Protein AF-A0A7C5A0Z1-F1 (afdb_monomer_lite)

Sequence (206 aa):
MSIKETVDRIKLLPESFVDVSYRQGRDEVLKQLNKRTGEDESAWVDVFIEDSQNIIQKLIQKVTPFIIPDAYIYFLEFYGGLAIESNNHYFSLFGIGPMVEEWYTGIESDDAFPEPEKYGILSLGSLNFRKGKYKFQHVDFFLDLAGVVQKHCVIGVGPWGKDDPNSFRIIKDIHAYPHRWQRIANSFTEWLELAAETRGIFVYDR

Radius of gyration: 16.69 Å; chains: 1; bounding box: 38×41×43 Å

Foldseek 3Di:
DALVVLVVLQVPDPQKDWFFAPVVDQVRQQVLLCVVPVDRCSVCSVVLNVVLVVVLVVVQVQLPPFGDDPSVVVCQHTGFWMWQDDPFKIWIFEGRGSCDVPGAHHCPDCLQCVRCNPQVKTWGTKMWTDDPDDDTFMKTWIARRPQLPHHQFIKIFDSDDPPDDDPVVCSVCVVVPVPGMDGQGNHPSRNSNQCSVVVRCRPVDD

pLDDT: mean 90.0, std 10.72, range [50.06, 98.25]

Secondary structure (DSSP, 8-state):
--HHHHHHHHTTSTTEEE---GGG-HHHHHHHHHHHHSS--TTTHHHHHHHHHHHHHHHHHHTTTS---HHHHHHHHHH--EEEE-SSEEEEE-B-STTBTTTB-BTTSTTT-S-HHHH-EEEEEEEEEEETTTEEEEEEEEEESS-SSSTTPEEEE----TT---HHHHHHTTTT-TTSEEEEESSHHHHHHHHHHHTT-TT---

Structure (mmCIF, N/CA/C/O backbone):
data_AF-A0A7C5A0Z1-F1
#
_entry.id   AF-A0A7C5A0Z1-F1
#
loop_
_atom_site.group_PDB
_atom_site.id
_atom_site.type_symbol
_atom_site.label_atom_id
_atom_site.label_alt_id
_atom_site.label_comp_id
_atom_site.label_asym_id
_atom_site.label_entity_id
_atom_site.label_seq_id
_atom_site.pdbx_PDB_ins_code
_atom_site.Cartn_x
_atom_site.Cartn_y
_atom_site.Cartn_z
_atom_site.occupancy
_atom_site.B_iso_or_equiv
_atom_site.auth_seq_id
_atom_site.auth_comp_id
_atom_site.auth_asym_id
_atom_site.auth_atom_id
_atom_site.pdbx_PDB_model_num
ATOM 1 N N . MET A 1 1 ? -12.279 -0.954 -12.096 1.00 78.31 1 MET A N 1
ATOM 2 C CA . MET A 1 1 ? -13.160 -0.839 -10.911 1.00 78.31 1 MET A CA 1
ATOM 3 C C . MET A 1 1 ? -12.731 0.405 -10.138 1.00 78.31 1 MET A C 1
ATOM 5 O O . MET A 1 1 ? -11.630 0.894 -10.369 1.00 78.31 1 MET A O 1
ATOM 9 N N . SER A 1 2 ? -13.572 0.995 -9.290 1.00 93.19 2 SER A N 1
ATOM 10 C CA . SER A 1 2 ? -13.116 2.081 -8.403 1.00 93.19 2 SER A CA 1
ATOM 11 C C . SER A 1 2 ? -12.332 1.522 -7.209 1.00 93.19 2 SER A C 1
ATOM 13 O O . SER A 1 2 ? -12.569 0.388 -6.795 1.00 93.19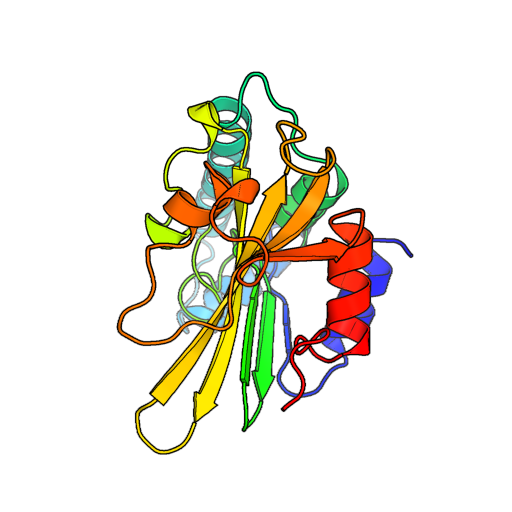 2 SER A O 1
ATOM 15 N N . ILE A 1 3 ? -11.443 2.325 -6.601 1.00 96.31 3 ILE A N 1
ATOM 16 C CA . ILE A 1 3 ? -10.738 1.931 -5.362 1.00 96.31 3 ILE A CA 1
ATOM 17 C C . ILE A 1 3 ? -11.737 1.505 -4.283 1.00 96.31 3 ILE A C 1
ATOM 19 O O . ILE A 1 3 ? -11.535 0.483 -3.637 1.00 96.31 3 ILE A O 1
ATOM 23 N N . LYS A 1 4 ? -12.844 2.242 -4.137 1.00 96.38 4 LYS A N 1
ATOM 24 C CA . LYS A 1 4 ? -13.895 1.921 -3.171 1.00 96.38 4 LYS A CA 1
ATOM 25 C C . LYS A 1 4 ? -14.472 0.525 -3.389 1.00 96.38 4 LYS A C 1
ATOM 27 O O . LYS A 1 4 ? -14.515 -0.262 -2.454 1.00 96.38 4 LYS A O 1
ATOM 32 N N . GLU A 1 5 ? -14.904 0.213 -4.608 1.00 96.50 5 GLU A N 1
ATOM 33 C CA . GLU A 1 5 ? -15.474 -1.101 -4.935 1.00 96.50 5 GLU A CA 1
ATOM 34 C C . GLU A 1 5 ? -14.470 -2.234 -4.697 1.00 96.50 5 GLU A C 1
ATOM 36 O O . GLU A 1 5 ? -14.832 -3.281 -4.158 1.00 96.50 5 GLU A O 1
ATOM 41 N N . THR A 1 6 ? -13.201 -2.026 -5.054 1.00 96.94 6 THR A N 1
ATOM 42 C CA . THR A 1 6 ? -12.145 -3.017 -4.827 1.00 96.94 6 THR A CA 1
ATOM 43 C C . THR A 1 6 ? -11.891 -3.239 -3.338 1.00 96.94 6 THR A C 1
ATOM 45 O O . THR A 1 6 ? -11.834 -4.383 -2.889 1.00 96.94 6 THR A O 1
ATOM 48 N N . VAL A 1 7 ? -11.792 -2.171 -2.546 1.00 97.12 7 VAL A N 1
ATOM 49 C CA . VAL A 1 7 ? -11.607 -2.270 -1.092 1.00 97.12 7 VAL A CA 1
ATOM 50 C C . VAL A 1 7 ? -12.823 -2.909 -0.421 1.00 97.12 7 VAL A C 1
ATOM 52 O O . VAL A 1 7 ? -12.658 -3.763 0.449 1.00 97.12 7 VAL A O 1
ATOM 55 N N . ASP A 1 8 ? -14.038 -2.566 -0.851 1.00 96.50 8 ASP A N 1
ATOM 56 C CA . ASP A 1 8 ? -15.272 -3.182 -0.354 1.00 96.50 8 ASP A CA 1
ATOM 57 C C . ASP A 1 8 ? -15.282 -4.698 -0.626 1.00 96.50 8 ASP A C 1
ATOM 59 O O . ASP A 1 8 ? -15.705 -5.467 0.234 1.00 96.50 8 ASP A O 1
ATOM 63 N N . ARG A 1 9 ? -14.741 -5.161 -1.765 1.00 96.75 9 ARG A N 1
ATOM 64 C CA . ARG A 1 9 ? -14.534 -6.598 -2.030 1.00 96.75 9 ARG A CA 1
ATOM 65 C C . ARG A 1 9 ? -13.477 -7.214 -1.118 1.00 96.75 9 ARG A C 1
ATOM 67 O O . ARG A 1 9 ? -13.693 -8.322 -0.633 1.00 96.75 9 ARG A O 1
ATOM 74 N N . ILE A 1 10 ? -12.358 -6.524 -0.880 1.00 96.62 10 ILE A N 1
ATOM 75 C CA . ILE A 1 10 ? -11.298 -7.020 0.011 1.00 96.62 10 ILE A CA 1
ATOM 76 C C . ILE A 1 10 ? -11.847 -7.228 1.419 1.00 96.62 10 ILE A C 1
ATOM 78 O O . ILE A 1 10 ? -11.617 -8.293 1.969 1.00 96.62 10 ILE A O 1
ATOM 82 N N . LYS A 1 11 ? -12.649 -6.296 1.952 1.00 96.44 11 LYS A N 1
ATOM 83 C CA . LYS A 1 11 ? -13.286 -6.413 3.281 1.00 96.44 11 LYS A CA 1
ATOM 84 C C . LYS A 1 11 ? -14.146 -7.670 3.461 1.00 96.44 11 LYS A C 1
ATOM 86 O O . LYS A 1 11 ? -14.433 -8.052 4.592 1.00 96.44 11 LYS A O 1
ATOM 91 N N . LEU A 1 12 ? -14.600 -8.286 2.368 1.00 96.12 12 LEU A N 1
ATOM 92 C CA . LEU A 1 12 ? -15.392 -9.520 2.389 1.00 96.12 12 LEU A CA 1
ATOM 93 C C . LEU A 1 12 ? -14.527 -10.787 2.367 1.00 96.12 12 LEU A C 1
ATOM 95 O O . LEU A 1 12 ? -15.056 -11.891 2.517 1.00 96.12 12 LEU A O 1
ATOM 99 N N . LEU A 1 13 ? -13.216 -10.660 2.154 1.00 94.88 13 LEU A N 1
ATOM 100 C CA . LEU A 1 13 ? -12.301 -11.790 2.195 1.00 94.88 13 LEU A CA 1
ATOM 101 C C . LEU A 1 13 ? -12.086 -12.234 3.651 1.00 94.88 13 LEU A C 1
ATOM 103 O O . LEU A 1 13 ? -11.904 -11.384 4.529 1.00 94.88 13 LEU A O 1
ATOM 107 N N . PRO A 1 14 ? -12.063 -13.551 3.925 1.00 92.12 14 PRO A N 1
ATOM 108 C CA . PRO A 1 14 ? -11.636 -14.060 5.223 1.00 92.12 14 PRO A CA 1
ATOM 109 C C . PRO A 1 14 ? -10.246 -13.535 5.577 1.00 92.12 14 PRO A C 1
ATOM 111 O O . PRO A 1 14 ? -9.395 -13.453 4.693 1.00 92.12 14 PRO A O 1
ATOM 114 N N . GLU A 1 15 ? -10.039 -13.209 6.856 1.00 92.88 15 GLU A N 1
ATOM 115 C CA . GLU A 1 15 ? -8.726 -12.805 7.389 1.00 92.88 15 GLU A CA 1
ATOM 116 C C . GLU A 1 15 ? -8.139 -11.556 6.695 1.00 92.88 15 GLU A C 1
ATOM 118 O O . GLU A 1 15 ? -6.932 -11.313 6.705 1.00 92.88 15 GLU A O 1
ATOM 123 N N . SER A 1 16 ? -9.010 -10.737 6.097 1.00 96.69 16 SER A N 1
ATOM 124 C CA . SER A 1 16 ? -8.660 -9.411 5.603 1.00 96.69 16 SER A CA 1
ATOM 125 C C . SER A 1 16 ? -8.883 -8.346 6.669 1.00 96.69 16 SER A C 1
ATOM 127 O O . SER A 1 16 ? -9.842 -8.380 7.447 1.00 96.69 16 SER A O 1
ATOM 129 N N . PHE A 1 17 ? -7.998 -7.361 6.666 1.00 96.81 17 PHE A N 1
ATOM 130 C CA . PHE A 1 17 ? -8.038 -6.211 7.545 1.00 96.81 17 PHE A CA 1
ATOM 131 C C . PHE A 1 17 ? -7.887 -4.964 6.690 1.00 96.81 17 PHE A C 1
ATOM 133 O O . PHE A 1 17 ? -6.897 -4.813 5.982 1.00 96.81 17 PHE A O 1
ATOM 140 N N . VAL A 1 18 ? -8.874 -4.076 6.735 1.00 97.44 18 VAL A N 1
ATOM 141 C CA . VAL A 1 18 ? -8.810 -2.773 6.071 1.00 97.44 18 VAL A CA 1
ATOM 142 C C . VAL A 1 18 ? -8.978 -1.721 7.140 1.00 97.44 18 VAL A C 1
ATOM 144 O O . VAL A 1 18 ? -9.944 -1.774 7.908 1.00 97.44 18 VAL A O 1
ATOM 147 N N . ASP A 1 19 ? -8.021 -0.810 7.199 1.00 97.75 19 ASP A N 1
ATOM 148 C CA . ASP A 1 19 ? -8.025 0.267 8.169 1.00 97.75 19 ASP A CA 1
ATOM 149 C C . ASP A 1 19 ? -8.976 1.397 7.756 1.00 97.75 19 ASP A C 1
ATOM 151 O O . ASP A 1 19 ? -9.727 1.309 6.774 1.00 97.75 19 ASP A O 1
ATOM 155 N N . VAL A 1 20 ? -8.951 2.458 8.548 1.00 97.12 20 VAL A N 1
ATOM 156 C CA . VAL A 1 20 ? -9.603 3.724 8.260 1.00 97.12 20 VAL A CA 1
ATOM 157 C C . VAL A 1 20 ? -8.572 4.842 8.206 1.00 97.12 20 VAL A C 1
ATOM 159 O O . VAL A 1 20 ? -7.469 4.724 8.734 1.00 97.12 20 VAL A O 1
ATOM 162 N N . SER A 1 21 ? -8.940 5.955 7.581 1.00 96.62 21 SER A N 1
ATOM 163 C CA . SER A 1 21 ? -8.132 7.175 7.600 1.00 96.62 21 SER A CA 1
ATOM 164 C C . SER A 1 21 ? -9.024 8.413 7.676 1.00 96.62 21 SER A C 1
ATOM 166 O O . SER A 1 21 ? -10.256 8.314 7.718 1.00 96.62 21 SER A O 1
ATOM 168 N N . TYR A 1 22 ? -8.413 9.594 7.757 1.00 96.00 22 TYR A N 1
ATOM 169 C CA . TYR A 1 22 ? -9.076 10.819 8.199 1.00 96.00 22 TYR A CA 1
ATOM 170 C C . TYR A 1 22 ? -10.300 11.217 7.370 1.00 96.00 22 TYR A C 1
ATOM 172 O O . TYR A 1 22 ? -11.224 11.828 7.911 1.00 96.00 22 TYR A O 1
ATOM 180 N N . ARG A 1 23 ? -10.370 10.871 6.076 1.00 97.12 23 ARG A N 1
ATOM 181 C CA . ARG A 1 23 ? -11.544 11.209 5.252 1.00 97.12 23 ARG A CA 1
ATOM 182 C C . ARG A 1 23 ? -12.766 10.334 5.508 1.00 97.12 23 ARG A C 1
ATOM 184 O O . ARG A 1 23 ? -13.842 10.677 5.023 1.00 97.12 23 ARG A O 1
ATOM 191 N N . GLN A 1 24 ? -12.653 9.259 6.289 1.00 95.31 24 GLN A N 1
ATOM 192 C CA . GLN A 1 24 ? -13.832 8.537 6.787 1.00 95.31 24 GLN A CA 1
ATOM 193 C C . GLN A 1 24 ? -14.527 9.251 7.948 1.00 95.31 24 GLN A C 1
ATOM 195 O O . GLN A 1 24 ? -15.644 8.884 8.304 1.00 95.31 24 GLN A O 1
ATOM 200 N N . GLY A 1 25 ? -13.903 10.299 8.486 1.00 96.06 25 GLY A N 1
ATOM 201 C CA . GLY A 1 25 ? -14.452 11.112 9.556 1.00 96.06 25 GLY A CA 1
ATOM 202 C C . GLY A 1 25 ? -13.984 10.674 10.938 1.00 96.06 25 GLY A C 1
ATOM 203 O O . GLY A 1 25 ? -13.538 9.549 11.166 1.00 96.06 25 GLY A O 1
ATOM 204 N N . ARG A 1 26 ? -14.107 11.617 11.871 1.00 97.56 26 ARG A N 1
ATOM 205 C CA . ARG A 1 26 ? -13.626 11.520 13.251 1.00 97.56 26 ARG A CA 1
ATOM 206 C C . ARG A 1 26 ? -14.149 10.282 13.985 1.00 97.56 26 ARG A C 1
ATOM 208 O O . ARG A 1 26 ? -13.385 9.625 14.681 1.00 97.56 26 ARG A O 1
ATOM 215 N N . ASP A 1 27 ? -15.421 9.941 13.797 1.00 97.88 27 ASP A N 1
ATOM 216 C CA . ASP A 1 27 ? -16.068 8.841 14.522 1.00 97.88 27 ASP A CA 1
ATOM 217 C C . ASP A 1 27 ? -15.509 7.464 14.134 1.00 97.88 27 ASP A C 1
ATOM 219 O O . ASP A 1 27 ? -15.281 6.623 15.003 1.00 97.88 27 ASP A O 1
ATOM 223 N N . GLU A 1 28 ? -15.238 7.232 12.845 1.00 97.75 28 GLU A N 1
ATOM 224 C CA . GLU A 1 28 ? -14.649 5.965 12.391 1.00 97.75 28 GLU A CA 1
ATOM 225 C C . GLU A 1 28 ? -13.188 5.842 12.837 1.00 97.75 28 GLU A C 1
ATOM 227 O O . GLU A 1 28 ? -12.777 4.777 13.297 1.00 97.75 28 GLU A O 1
ATOM 232 N N . VAL A 1 29 ? -12.426 6.941 12.784 1.00 97.62 29 VAL A N 1
ATOM 233 C CA . VAL A 1 29 ? -11.050 6.984 13.304 1.00 97.62 29 VAL A CA 1
ATOM 234 C C . VAL A 1 29 ? -11.031 6.679 14.804 1.00 97.62 29 VAL A C 1
ATOM 236 O O . VAL A 1 29 ? -10.283 5.804 15.234 1.00 97.62 29 VAL A O 1
ATOM 239 N N . LEU A 1 30 ? -11.890 7.332 15.595 1.00 97.81 30 LEU A N 1
ATOM 240 C CA . LEU A 1 30 ? -12.013 7.099 17.038 1.00 97.81 30 LEU A CA 1
ATOM 241 C C . LEU A 1 30 ? -12.341 5.640 17.352 1.00 97.81 30 LEU A C 1
ATOM 243 O O . LEU A 1 30 ? -11.689 5.004 18.176 1.00 97.81 30 LEU A O 1
ATOM 247 N N . LYS A 1 31 ? -13.347 5.088 16.673 1.00 97.38 31 LYS A N 1
ATOM 248 C CA . LYS A 1 31 ? -13.764 3.697 16.853 1.00 97.38 31 LYS A CA 1
ATOM 249 C C . LYS A 1 31 ? -12.611 2.725 16.611 1.00 97.38 31 LYS A C 1
ATOM 251 O O . LYS A 1 31 ? -12.481 1.740 17.338 1.00 97.38 31 LYS A O 1
ATOM 256 N N . GLN A 1 32 ? -11.789 2.985 15.599 1.00 96.06 32 GLN A N 1
ATOM 257 C CA . GLN A 1 32 ? -10.655 2.136 15.267 1.00 96.06 32 GLN A CA 1
ATOM 258 C C . GLN A 1 32 ? -9.482 2.317 16.248 1.00 96.06 32 GLN A C 1
ATOM 260 O O . GLN A 1 32 ? -8.878 1.323 16.646 1.00 96.06 32 GLN A O 1
ATOM 265 N N . LEU A 1 33 ? -9.206 3.545 16.700 1.00 96.06 33 LEU A N 1
ATOM 266 C CA . LEU A 1 33 ? -8.216 3.827 17.747 1.00 96.06 33 LEU A CA 1
ATOM 267 C C . LEU A 1 33 ? -8.579 3.129 19.067 1.00 96.06 33 LEU A C 1
ATOM 269 O O . LEU A 1 33 ? -7.772 2.362 19.589 1.00 96.06 33 LEU A O 1
ATOM 273 N N . ASN A 1 34 ? -9.825 3.267 19.530 1.00 96.69 34 ASN A N 1
ATOM 274 C CA . ASN A 1 34 ? -10.307 2.597 20.745 1.00 96.69 34 ASN A CA 1
ATOM 275 C C . ASN A 1 34 ? -10.235 1.070 20.622 1.00 96.69 34 ASN A C 1
ATOM 277 O O . ASN A 1 34 ? -9.962 0.366 21.592 1.00 96.69 34 ASN A O 1
ATOM 281 N N . LYS A 1 35 ? -10.472 0.530 19.418 1.00 94.56 35 LYS A N 1
ATOM 282 C CA . LYS A 1 35 ? -10.316 -0.905 19.149 1.00 94.56 35 LYS A CA 1
ATOM 283 C C . LYS A 1 35 ? -8.860 -1.355 19.290 1.00 94.56 35 LYS A C 1
ATOM 285 O O . LYS A 1 35 ? -8.635 -2.475 19.743 1.00 94.56 35 LYS A O 1
ATOM 290 N N . ARG A 1 36 ? -7.897 -0.527 18.877 1.00 94.06 36 ARG A N 1
ATOM 291 C CA . ARG A 1 36 ? -6.466 -0.829 18.986 1.00 94.06 36 ARG A CA 1
ATOM 292 C C . ARG A 1 36 ? -5.983 -0.789 20.429 1.00 94.06 36 ARG A C 1
ATOM 294 O O . ARG A 1 36 ? -5.340 -1.736 20.866 1.00 94.06 36 ARG A O 1
ATOM 301 N N . THR A 1 37 ? -6.247 0.306 21.137 1.00 93.94 37 THR A N 1
ATOM 302 C CA . THR A 1 37 ? -5.663 0.546 22.467 1.00 93.94 37 THR A CA 1
ATOM 303 C C . THR A 1 37 ? -6.465 -0.114 23.583 1.00 93.94 37 THR A C 1
ATOM 305 O O . THR A 1 37 ? -5.912 -0.453 24.626 1.00 93.94 37 THR A O 1
ATOM 308 N N . GLY A 1 38 ? -7.762 -0.349 23.359 1.00 94.75 38 GLY A N 1
ATOM 309 C CA . GLY A 1 38 ? -8.696 -0.785 24.394 1.00 94.75 38 GLY A CA 1
ATOM 310 C C . GLY A 1 38 ? -9.137 0.345 25.332 1.00 94.75 38 GLY A C 1
ATOM 311 O O . GLY A 1 38 ? -9.838 0.071 26.307 1.00 94.75 38 GLY A O 1
ATOM 312 N N . GLU A 1 39 ? -8.754 1.591 25.041 1.00 94.81 39 GLU A N 1
ATOM 313 C CA . GLU A 1 39 ? -9.024 2.788 25.844 1.00 94.81 39 GLU A CA 1
ATOM 314 C C . GLU A 1 39 ? -9.860 3.817 25.055 1.00 94.81 39 GLU A C 1
ATOM 316 O O . GLU A 1 39 ? -10.198 3.600 23.892 1.00 94.81 39 GLU A O 1
ATOM 321 N N . ASP A 1 40 ? -10.270 4.914 25.705 1.00 95.44 40 ASP A N 1
ATOM 322 C CA . ASP A 1 40 ? -10.968 6.024 25.040 1.00 95.44 40 ASP A CA 1
ATOM 323 C C . ASP A 1 40 ? -9.966 7.056 24.503 1.00 95.44 40 ASP A C 1
ATOM 325 O O . ASP A 1 40 ? -9.425 7.875 25.244 1.00 95.44 40 ASP A O 1
ATOM 329 N N . GLU A 1 41 ? -9.772 7.046 23.188 1.00 96.56 41 GLU A N 1
ATOM 330 C CA . GLU A 1 41 ? -8.826 7.886 22.452 1.00 96.56 41 GLU A CA 1
ATOM 331 C C . GLU A 1 41 ? -9.448 9.199 21.956 1.00 96.56 41 GLU A C 1
ATOM 333 O O . GLU A 1 41 ? -8.875 9.884 21.108 1.00 96.56 41 GLU A O 1
ATOM 338 N N . SER A 1 42 ? -10.619 9.595 22.474 1.00 95.44 42 SER A N 1
ATOM 339 C CA . SER A 1 42 ? -11.357 10.791 22.029 1.00 95.44 42 SER A CA 1
ATOM 340 C C . SER A 1 42 ? -10.521 12.073 21.995 1.00 95.44 42 SER A C 1
ATOM 342 O O . SER A 1 42 ? -10.792 12.942 21.165 1.00 95.44 42 SER A O 1
ATOM 344 N N . ALA A 1 43 ? -9.521 12.196 22.873 1.00 94.75 43 ALA A N 1
ATOM 345 C CA . ALA A 1 43 ? -8.618 13.346 22.943 1.00 94.75 43 ALA A CA 1
ATOM 346 C C . ALA A 1 43 ? -7.535 13.357 21.846 1.00 94.75 43 ALA A C 1
ATOM 348 O O . ALA A 1 43 ? -7.000 14.420 21.536 1.00 94.75 43 ALA A O 1
ATOM 349 N N . TRP A 1 44 ? -7.222 12.202 21.253 1.00 94.00 44 TRP A N 1
ATOM 350 C CA . TRP A 1 44 ? -6.125 12.027 20.296 1.00 94.00 44 TRP A CA 1
ATOM 351 C C . TRP A 1 44 ? -6.579 11.961 18.841 1.00 94.00 44 TRP A C 1
ATOM 353 O O . TRP A 1 44 ? -5.757 12.102 17.941 1.00 94.00 44 TRP A O 1
ATOM 363 N N . VAL A 1 45 ? -7.879 11.794 18.587 1.00 96.81 45 VAL A N 1
ATOM 364 C CA . VAL A 1 45 ? -8.420 11.631 17.225 1.00 96.81 45 VAL A CA 1
ATOM 365 C C . VAL A 1 45 ? -8.046 12.788 16.306 1.00 96.81 45 VAL A C 1
ATOM 367 O O . VAL A 1 45 ? -7.633 12.568 15.171 1.00 96.81 45 VAL A O 1
ATOM 370 N N . ASP A 1 46 ? -8.190 14.021 16.789 1.00 97.12 46 ASP A N 1
ATOM 371 C CA . ASP A 1 46 ? -7.944 15.207 15.970 1.00 97.12 46 ASP A CA 1
ATOM 372 C C . ASP A 1 46 ? -6.439 15.382 15.695 1.00 97.12 46 ASP A C 1
ATOM 374 O O . ASP A 1 46 ? -6.061 15.723 14.576 1.00 97.12 46 ASP A O 1
ATOM 378 N N . VAL A 1 47 ? -5.586 15.027 16.667 1.00 96.50 47 VAL A N 1
ATOM 379 C CA . VAL A 1 47 ? -4.121 14.973 16.502 1.00 96.50 47 VAL A CA 1
ATOM 380 C C . VAL A 1 47 ? -3.742 13.926 15.455 1.00 96.50 47 VAL A C 1
ATOM 382 O O . VAL A 1 47 ? -3.007 14.223 14.522 1.00 96.50 47 VAL A O 1
ATOM 385 N N . PHE A 1 48 ? -4.310 12.722 15.545 1.00 96.00 48 PHE A N 1
ATOM 386 C CA . PHE A 1 48 ? -4.075 11.654 14.575 1.00 96.00 48 PHE A CA 1
ATOM 387 C C . PHE A 1 48 ? -4.485 12.058 13.148 1.00 96.00 48 PHE A C 1
ATOM 389 O O . PHE A 1 48 ? -3.790 11.743 12.177 1.00 96.00 48 PHE A O 1
ATOM 396 N N . ILE A 1 49 ? -5.622 12.747 13.003 1.00 97.56 49 ILE A N 1
ATOM 397 C CA . ILE A 1 49 ? -6.103 13.246 11.709 1.00 97.56 49 ILE A CA 1
ATOM 398 C C . ILE A 1 49 ? -5.121 14.265 11.126 1.00 97.56 49 ILE A C 1
ATOM 400 O O . ILE A 1 49 ? -4.766 14.159 9.949 1.00 97.56 49 ILE A O 1
ATOM 404 N N . GLU A 1 50 ? -4.678 15.228 11.935 1.00 97.69 50 GLU A N 1
ATOM 405 C CA . GLU A 1 50 ? -3.698 16.234 11.525 1.00 97.69 50 GLU A CA 1
ATOM 406 C C . GLU A 1 50 ? -2.364 15.581 11.133 1.00 97.69 50 GLU A C 1
ATOM 408 O O . GLU A 1 50 ? -1.816 15.868 10.066 1.00 97.69 50 GLU A O 1
ATOM 413 N N . ASP A 1 51 ? -1.882 14.630 11.930 1.00 96.06 51 ASP A N 1
ATOM 414 C CA . ASP A 1 51 ? -0.659 13.885 11.643 1.00 96.06 51 ASP A CA 1
ATOM 415 C C . ASP A 1 51 ? -0.772 13.096 10.336 1.00 96.06 51 ASP A C 1
ATOM 417 O O . ASP A 1 51 ? 0.114 13.182 9.487 1.00 96.06 51 ASP A O 1
ATOM 421 N N . SER A 1 52 ? -1.890 12.409 10.098 1.00 96.31 52 SER A N 1
ATOM 422 C CA . SER A 1 52 ? -2.125 11.672 8.847 1.00 96.31 52 SER A CA 1
ATOM 423 C C . SER A 1 52 ? -2.077 12.586 7.616 1.00 96.31 52 SER A C 1
ATOM 425 O O . SER A 1 52 ? -1.475 12.242 6.594 1.00 96.31 52 SER A O 1
ATOM 427 N N . GLN A 1 53 ? -2.667 13.782 7.711 1.00 97.25 53 GLN A N 1
ATOM 428 C CA . GLN A 1 53 ? -2.592 14.795 6.654 1.00 97.25 53 GLN A CA 1
ATOM 429 C C . GLN A 1 53 ? -1.149 15.259 6.433 1.00 97.25 53 GLN A C 1
ATOM 431 O O . GLN A 1 53 ? -0.683 15.318 5.291 1.00 97.25 53 GLN A O 1
ATOM 436 N N . ASN A 1 54 ? -0.421 15.535 7.517 1.00 96.38 54 ASN A N 1
ATOM 437 C CA . ASN A 1 54 ? 0.979 15.948 7.470 1.00 96.38 54 ASN A CA 1
ATOM 438 C C . ASN A 1 54 ? 1.873 14.879 6.829 1.00 96.38 54 ASN A C 1
ATOM 440 O O . ASN A 1 54 ? 2.756 15.220 6.039 1.00 96.38 54 ASN A O 1
ATOM 444 N N . ILE A 1 55 ? 1.636 13.596 7.111 1.00 94.56 55 ILE A N 1
ATOM 445 C CA . ILE A 1 55 ? 2.387 12.482 6.519 1.00 94.56 55 ILE A CA 1
ATOM 446 C C . ILE A 1 55 ? 2.172 12.419 5.005 1.00 94.56 55 ILE A C 1
ATOM 448 O O . ILE A 1 55 ? 3.148 12.327 4.260 1.00 94.56 55 ILE A O 1
ATOM 452 N N . ILE A 1 56 ? 0.930 12.546 4.519 1.00 95.19 56 ILE A N 1
ATOM 453 C CA . ILE A 1 56 ? 0.664 12.588 3.069 1.00 95.19 56 ILE A CA 1
ATOM 454 C C . ILE A 1 56 ? 1.368 13.775 2.413 1.00 95.19 56 ILE A C 1
ATOM 456 O O . ILE A 1 56 ? 1.986 13.613 1.360 1.00 95.19 56 ILE A O 1
ATOM 460 N N . GLN A 1 57 ? 1.325 14.960 3.026 1.00 95.06 57 GLN A N 1
ATOM 461 C CA . GLN A 1 57 ? 2.011 16.134 2.479 1.00 95.06 57 GLN A CA 1
ATOM 462 C C . GLN A 1 57 ? 3.528 15.929 2.419 1.00 95.06 57 GLN A C 1
ATOM 464 O O . GLN A 1 57 ? 4.145 16.210 1.390 1.00 95.06 57 GLN A O 1
ATOM 469 N N . LYS A 1 58 ? 4.132 15.380 3.480 1.00 92.12 58 LYS A N 1
ATOM 470 C CA . LYS A 1 58 ? 5.560 15.028 3.499 1.00 92.12 58 LYS A CA 1
ATOM 471 C C . LYS A 1 58 ? 5.898 14.000 2.426 1.00 92.12 58 LYS A C 1
ATOM 473 O O . LYS A 1 58 ? 6.908 14.156 1.748 1.00 92.12 58 LYS A O 1
ATOM 478 N N . LEU A 1 59 ? 5.065 12.978 2.245 1.00 91.00 59 LEU A N 1
ATOM 479 C CA . LEU A 1 59 ? 5.235 11.973 1.199 1.00 91.00 59 LEU A CA 1
ATOM 480 C C . LEU A 1 59 ? 5.227 12.626 -0.194 1.00 91.00 59 LEU A C 1
ATOM 482 O O . LEU A 1 59 ? 6.156 12.409 -0.968 1.00 91.00 59 LEU A O 1
ATOM 486 N N . ILE A 1 60 ? 4.238 13.470 -0.498 1.00 92.50 60 ILE A N 1
ATOM 487 C CA . ILE A 1 60 ? 4.151 14.192 -1.781 1.00 92.50 60 ILE A CA 1
ATOM 488 C C . ILE A 1 60 ? 5.399 15.061 -2.009 1.00 92.50 60 ILE A C 1
ATOM 490 O O . ILE A 1 60 ? 5.971 15.066 -3.100 1.00 92.50 60 ILE A O 1
ATOM 494 N N . GLN A 1 61 ? 5.858 15.768 -0.975 1.00 90.62 61 GLN A N 1
ATOM 495 C CA . GLN A 1 61 ? 7.067 16.591 -1.051 1.00 90.62 61 GLN A CA 1
ATOM 496 C C . GLN A 1 61 ? 8.319 15.744 -1.301 1.00 90.62 61 GLN A C 1
ATOM 498 O O . GLN A 1 61 ? 9.105 16.075 -2.187 1.00 90.62 61 GLN A O 1
ATOM 503 N N . LYS A 1 62 ? 8.485 14.633 -0.575 1.00 87.06 62 LYS A N 1
ATOM 504 C CA . LYS A 1 62 ? 9.629 13.723 -0.723 1.00 87.06 62 LYS A CA 1
ATOM 505 C C . LYS A 1 62 ? 9.720 13.129 -2.122 1.00 87.06 62 LYS A C 1
ATOM 507 O O . LYS A 1 62 ? 10.814 12.971 -2.635 1.00 87.06 62 LYS A O 1
ATOM 512 N N . VAL A 1 63 ? 8.603 12.826 -2.779 1.00 88.94 63 VAL A N 1
ATOM 513 C CA . VAL A 1 63 ? 8.666 12.243 -4.129 1.00 88.94 63 VAL A CA 1
ATOM 514 C C . VAL A 1 63 ? 8.843 13.274 -5.248 1.00 88.94 63 VAL A C 1
ATOM 516 O O . VAL A 1 63 ? 8.916 12.887 -6.408 1.00 88.94 63 VAL A O 1
ATOM 519 N N . THR A 1 64 ? 8.916 14.574 -4.950 1.00 89.50 64 THR A N 1
ATOM 520 C CA . THR A 1 64 ? 9.111 15.620 -5.971 1.00 89.50 64 THR A CA 1
ATOM 521 C C . THR A 1 64 ? 10.439 15.399 -6.722 1.00 89.50 64 THR A C 1
ATOM 523 O O . THR A 1 64 ? 11.457 15.156 -6.076 1.00 89.50 64 THR A O 1
ATOM 526 N N . PRO A 1 65 ? 10.478 15.494 -8.072 1.00 91.62 65 PRO A N 1
ATOM 527 C CA . PRO A 1 65 ? 9.466 16.054 -8.981 1.00 91.62 65 PRO A CA 1
ATOM 528 C C . PRO A 1 65 ? 8.420 15.053 -9.495 1.00 91.62 65 PRO A C 1
ATOM 530 O O . PRO A 1 65 ? 7.651 15.375 -10.403 1.00 91.62 65 PRO A O 1
ATOM 533 N N . PHE A 1 66 ? 8.404 13.830 -8.977 1.00 93.56 66 PHE A N 1
ATOM 534 C CA . PHE A 1 66 ? 7.450 12.812 -9.386 1.00 93.56 66 PHE A CA 1
ATOM 535 C C . PHE A 1 66 ? 6.071 13.046 -8.758 1.00 93.56 66 PHE A C 1
ATOM 537 O O . PHE A 1 66 ? 5.925 13.747 -7.759 1.00 93.56 66 PHE A O 1
ATOM 544 N N . ILE A 1 67 ? 5.040 12.468 -9.377 1.00 93.81 67 ILE A N 1
ATOM 545 C CA . ILE A 1 67 ? 3.643 12.640 -8.966 1.00 93.81 67 ILE A CA 1
ATOM 546 C C . ILE A 1 67 ? 3.106 11.285 -8.530 1.00 93.81 67 ILE A C 1
ATOM 548 O O . ILE A 1 67 ? 3.191 10.316 -9.283 1.00 93.81 67 ILE A O 1
ATOM 552 N N . ILE A 1 68 ? 2.533 11.238 -7.330 1.00 95.12 68 ILE A N 1
ATOM 553 C CA . ILE A 1 68 ? 1.822 10.062 -6.831 1.00 95.12 68 ILE A CA 1
ATOM 554 C C . ILE A 1 68 ? 0.456 9.990 -7.524 1.00 95.12 68 ILE A C 1
ATOM 556 O O . ILE A 1 68 ? -0.241 11.001 -7.565 1.00 95.12 68 ILE A O 1
ATOM 560 N N . PRO A 1 69 ? 0.036 8.828 -8.051 1.00 96.81 69 PRO A N 1
ATOM 561 C CA . PRO A 1 69 ? -1.293 8.655 -8.616 1.00 96.81 69 PRO A CA 1
ATOM 562 C C . PRO A 1 69 ? -2.393 8.986 -7.603 1.00 96.81 69 PRO A C 1
ATOM 564 O O . PRO A 1 69 ? -2.386 8.463 -6.486 1.00 96.81 69 PRO A O 1
ATOM 567 N N . ASP A 1 70 ? -3.394 9.755 -8.036 1.00 97.44 70 ASP A N 1
ATOM 568 C CA . ASP A 1 70 ? -4.540 10.159 -7.206 1.00 97.44 70 ASP A CA 1
ATOM 569 C C . ASP A 1 70 ? -5.247 8.969 -6.551 1.00 97.44 70 ASP A C 1
ATOM 571 O O . ASP A 1 70 ? -5.717 9.066 -5.424 1.00 97.44 70 ASP A O 1
ATOM 575 N N . ALA A 1 71 ? -5.289 7.819 -7.229 1.00 97.88 71 ALA A N 1
ATOM 576 C CA . ALA A 1 71 ? -5.882 6.599 -6.691 1.00 97.88 71 ALA A CA 1
ATOM 577 C C . ALA A 1 71 ? -5.169 6.092 -5.425 1.00 97.88 71 ALA A C 1
ATOM 579 O O . ALA A 1 71 ? -5.831 5.574 -4.525 1.00 97.88 71 ALA A O 1
ATOM 580 N N . TYR A 1 72 ? -3.842 6.244 -5.342 1.00 97.31 72 TYR A N 1
ATOM 581 C CA . TYR A 1 72 ? -3.089 5.857 -4.150 1.00 97.31 72 TYR A CA 1
ATOM 582 C C . TYR A 1 72 ? -3.253 6.887 -3.030 1.00 97.31 72 TYR A C 1
ATOM 584 O O . TYR A 1 72 ? -3.477 6.504 -1.887 1.00 97.31 72 TYR A O 1
ATOM 592 N N . ILE A 1 73 ? -3.257 8.185 -3.358 1.00 97.69 73 ILE A N 1
ATOM 593 C CA . ILE A 1 73 ? -3.571 9.238 -2.379 1.00 97.69 73 ILE A CA 1
ATOM 594 C C . ILE A 1 73 ? -4.970 9.026 -1.798 1.00 97.69 73 ILE A C 1
ATOM 596 O O . ILE A 1 73 ? -5.118 8.941 -0.584 1.00 97.69 73 ILE A O 1
ATOM 600 N N . TYR A 1 74 ? -5.978 8.830 -2.648 1.00 98.12 74 TYR A N 1
ATOM 601 C CA . TYR A 1 74 ? -7.342 8.521 -2.226 1.00 98.12 74 TYR A CA 1
ATOM 602 C C . TYR A 1 74 ? -7.388 7.304 -1.296 1.00 98.12 74 TYR A C 1
ATOM 604 O O . TYR A 1 74 ? -8.092 7.319 -0.289 1.00 98.12 74 TYR A O 1
ATOM 612 N N . PHE A 1 75 ? -6.620 6.256 -1.607 1.00 98.25 75 PHE A N 1
ATOM 613 C CA . PHE A 1 75 ? -6.527 5.086 -0.745 1.00 98.25 75 PHE A CA 1
ATOM 614 C C . PHE A 1 75 ? -5.971 5.429 0.645 1.00 98.25 75 PHE A C 1
ATOM 616 O O . PHE A 1 75 ? -6.588 5.060 1.641 1.00 98.25 75 PHE A O 1
ATOM 623 N N . LEU A 1 76 ? -4.865 6.172 0.727 1.00 97.69 76 LEU A N 1
ATOM 624 C CA . LEU A 1 76 ? -4.272 6.585 2.005 1.00 97.69 76 LEU A CA 1
ATOM 625 C C . LEU A 1 76 ? -5.213 7.490 2.813 1.00 97.69 76 LEU A C 1
ATOM 627 O O . LEU A 1 76 ? -5.305 7.349 4.027 1.00 97.69 76 LEU A O 1
ATOM 631 N N . GLU A 1 77 ? -5.942 8.388 2.150 1.00 98.12 77 GLU A N 1
ATOM 632 C CA . GLU A 1 77 ? -6.874 9.325 2.789 1.00 98.12 77 GLU A CA 1
ATOM 633 C C . GLU A 1 77 ? -8.137 8.654 3.356 1.00 98.12 77 GLU A C 1
ATOM 635 O O . GLU A 1 77 ? -8.708 9.148 4.332 1.00 98.12 77 GLU A O 1
ATOM 640 N N . PHE A 1 78 ? -8.598 7.557 2.743 1.00 98.06 78 PHE A N 1
ATOM 641 C CA . PHE A 1 78 ? -9.861 6.897 3.101 1.00 98.06 78 PHE A CA 1
ATOM 642 C C . PHE A 1 78 ? -9.710 5.528 3.756 1.00 98.06 78 PHE A C 1
ATOM 644 O O . PHE A 1 78 ? -10.596 5.145 4.502 1.00 98.06 78 PHE A O 1
ATOM 651 N N . TYR A 1 79 ? -8.659 4.770 3.479 1.00 97.56 79 TYR A N 1
ATOM 652 C CA . TYR A 1 79 ? -8.535 3.383 3.948 1.00 97.56 79 TYR A CA 1
ATOM 653 C C . TYR A 1 79 ? -7.266 3.136 4.745 1.00 97.56 79 TYR A C 1
ATOM 655 O O . TYR A 1 79 ? -7.145 2.087 5.362 1.00 97.56 79 TYR A O 1
ATOM 663 N N . GLY A 1 80 ? -6.341 4.094 4.745 1.00 95.38 80 GLY A N 1
ATOM 664 C CA . GLY A 1 80 ? -5.126 4.075 5.541 1.00 95.38 80 GLY A CA 1
ATOM 665 C C . GLY A 1 80 ? -4.119 3.040 5.069 1.00 95.38 80 GLY A C 1
ATOM 666 O O . GLY A 1 80 ? -3.114 3.415 4.476 1.00 95.38 80 GLY A O 1
ATOM 667 N N . GLY A 1 81 ? -4.412 1.761 5.274 1.00 97.12 81 GLY A N 1
ATOM 668 C CA . GLY A 1 81 ? -3.649 0.597 4.841 1.00 97.12 81 GLY A CA 1
ATOM 669 C C . GLY A 1 81 ? -4.507 -0.665 4.908 1.00 97.12 81 GLY A C 1
ATOM 670 O O . GLY A 1 81 ? -5.673 -0.636 5.318 1.00 97.12 81 GLY A O 1
ATOM 671 N N . LEU A 1 82 ? -3.956 -1.792 4.466 1.00 97.69 82 LEU A N 1
ATOM 672 C CA . LEU A 1 82 ? -4.655 -3.070 4.581 1.00 97.69 82 LEU A CA 1
ATOM 673 C C . LEU A 1 82 ? -3.705 -4.251 4.686 1.00 97.69 82 LEU A C 1
ATOM 675 O O . LEU A 1 82 ? -2.534 -4.170 4.316 1.00 97.69 82 LEU A O 1
ATOM 679 N N . ALA A 1 83 ? -4.249 -5.372 5.136 1.00 97.50 83 ALA A N 1
ATOM 680 C CA . ALA A 1 83 ? -3.594 -6.660 5.089 1.00 97.50 83 ALA A CA 1
ATOM 681 C C . ALA A 1 83 ? -4.571 -7.781 4.736 1.00 97.50 83 ALA A C 1
ATOM 683 O O . ALA A 1 83 ? -5.779 -7.682 4.951 1.00 97.50 83 ALA A O 1
ATOM 684 N N . ILE A 1 84 ? -4.028 -8.857 4.181 1.00 96.44 84 ILE A N 1
ATOM 685 C CA . ILE A 1 84 ? -4.722 -10.125 3.970 1.00 96.44 84 ILE A CA 1
ATOM 686 C C . ILE A 1 84 ? -3.820 -11.204 4.557 1.00 96.44 84 ILE A C 1
ATOM 688 O O . ILE A 1 84 ? -2.740 -11.485 4.028 1.00 96.44 84 ILE A O 1
ATOM 692 N N . GLU A 1 85 ? -4.251 -11.783 5.671 1.00 93.19 85 GLU A N 1
ATOM 693 C CA . GLU A 1 85 ? -3.549 -12.871 6.336 1.00 93.19 85 GLU A CA 1
ATOM 694 C C . GLU A 1 85 ? -4.140 -14.215 5.910 1.00 93.19 85 GLU A C 1
ATOM 696 O O . GLU A 1 85 ? -5.325 -14.335 5.632 1.00 93.19 85 GLU A O 1
ATOM 701 N N . SER A 1 86 ? -3.301 -15.240 5.814 1.00 88.94 86 SER A N 1
ATOM 702 C CA . SER A 1 86 ? -3.744 -16.621 5.698 1.00 88.94 86 SER A CA 1
ATOM 703 C C . SER A 1 86 ? -2.783 -17.556 6.425 1.00 88.94 86 SER A C 1
ATOM 705 O O . SER A 1 86 ? -1.685 -17.181 6.848 1.00 88.94 86 SER A O 1
ATOM 707 N N . ASN A 1 87 ? -3.136 -18.838 6.494 1.00 86.19 87 ASN A N 1
ATOM 708 C CA . ASN A 1 87 ? -2.230 -19.876 6.992 1.00 86.19 87 ASN A CA 1
ATOM 709 C C . ASN A 1 87 ? -0.894 -19.952 6.228 1.00 86.19 87 ASN A C 1
ATOM 711 O O . ASN A 1 87 ? 0.107 -20.381 6.802 1.00 86.19 87 ASN A O 1
ATOM 715 N N . ASN A 1 88 ? -0.860 -19.525 4.963 1.00 87.81 88 ASN A N 1
ATOM 716 C CA . ASN A 1 88 ? 0.290 -19.696 4.074 1.00 87.81 88 ASN A CA 1
ATOM 717 C C . ASN A 1 88 ? 1.033 -18.394 3.776 1.00 87.81 88 ASN A C 1
ATOM 719 O O . ASN A 1 88 ? 2.207 -18.436 3.398 1.00 87.81 88 ASN A O 1
ATOM 723 N N . HIS A 1 89 ? 0.380 -17.245 3.924 1.00 90.88 89 HIS A N 1
ATOM 724 C CA . HIS A 1 89 ? 0.960 -15.967 3.541 1.00 90.88 89 HIS A CA 1
ATOM 725 C C . HIS A 1 89 ? 0.391 -14.802 4.337 1.00 90.88 89 HIS A C 1
ATOM 727 O O . HIS A 1 89 ? -0.625 -14.916 5.011 1.00 90.88 89 HIS A O 1
ATOM 733 N N . TYR A 1 90 ? 1.077 -13.675 4.245 1.00 93.31 90 TYR A N 1
ATOM 734 C CA . TYR A 1 90 ? 0.647 -12.402 4.786 1.00 93.31 90 TYR A CA 1
ATOM 735 C C . TYR A 1 90 ? 0.979 -11.324 3.758 1.00 93.31 90 TYR A C 1
ATOM 737 O O . TYR A 1 90 ? 2.149 -11.076 3.460 1.00 93.31 90 TYR A O 1
ATOM 745 N N . PHE A 1 91 ? -0.063 -10.754 3.167 1.00 95.50 91 PHE A N 1
ATOM 746 C CA . PHE A 1 91 ? 0.028 -9.606 2.279 1.00 95.50 91 PHE A CA 1
ATOM 747 C C . PHE A 1 91 ? -0.265 -8.344 3.082 1.00 95.50 91 PHE A C 1
ATOM 749 O O . PHE A 1 91 ? -1.275 -8.299 3.780 1.00 95.50 91 PHE A O 1
ATOM 756 N N . SER A 1 92 ? 0.577 -7.326 2.957 1.00 95.88 92 SER A N 1
ATOM 757 C CA . SER A 1 92 ? 0.360 -6.016 3.562 1.00 95.88 92 SER A CA 1
ATOM 758 C C . SER A 1 92 ? 0.574 -4.909 2.544 1.00 95.88 92 SER A C 1
ATOM 760 O O . SER A 1 92 ? 1.476 -4.971 1.708 1.00 95.88 92 SER A O 1
ATOM 762 N N . LEU A 1 93 ? -0.270 -3.888 2.634 1.00 96.62 93 LEU A N 1
ATOM 763 C CA . LEU A 1 93 ? -0.174 -2.643 1.893 1.00 96.62 93 LEU A CA 1
ATOM 764 C C . LEU A 1 93 ? 0.093 -1.532 2.910 1.00 96.62 93 LEU A C 1
ATOM 766 O O . LEU A 1 93 ? -0.726 -1.288 3.799 1.00 96.62 93 LEU A O 1
ATOM 770 N N . PHE A 1 94 ? 1.264 -0.912 2.792 1.00 95.06 94 PHE A N 1
ATOM 771 C CA . PHE A 1 94 ? 1.762 0.103 3.710 1.00 95.06 94 PHE A CA 1
ATOM 772 C C . PHE A 1 94 ? 0.923 1.369 3.653 1.00 95.06 94 PHE A C 1
ATOM 774 O O . PHE A 1 94 ? 0.416 1.767 2.600 1.00 95.06 94 PHE A O 1
ATOM 781 N N . GLY A 1 95 ? 0.792 2.016 4.802 1.00 95.38 95 GLY A N 1
ATOM 782 C CA . GLY A 1 95 ? -0.271 2.984 4.963 1.00 95.38 95 GLY A CA 1
ATOM 783 C C . GLY A 1 95 ? -0.138 3.910 6.154 1.00 95.38 95 GLY A C 1
ATOM 784 O O . GLY A 1 95 ? 0.887 3.942 6.834 1.00 95.38 95 GLY A O 1
ATOM 785 N N . ILE A 1 96 ? -1.217 4.644 6.397 1.00 95.06 96 ILE A N 1
ATOM 786 C CA . ILE A 1 96 ? -1.391 5.546 7.535 1.00 95.06 96 ILE A CA 1
ATOM 787 C C . ILE A 1 96 ? -2.789 5.377 8.110 1.00 95.06 96 ILE A C 1
ATOM 789 O O . ILE A 1 96 ? -3.788 5.739 7.501 1.00 95.06 96 ILE A O 1
ATOM 793 N N . GLY A 1 97 ? -2.882 4.799 9.289 1.00 95.94 97 GLY A N 1
ATOM 794 C CA . GLY A 1 97 ? -4.168 4.475 9.871 1.00 95.94 97 GLY A CA 1
ATOM 795 C C . GLY A 1 97 ? -4.015 4.083 11.332 1.00 95.94 97 GLY A C 1
ATOM 796 O O . GLY A 1 97 ? -2.898 3.811 11.791 1.00 95.94 97 GLY A O 1
ATOM 797 N N . PRO A 1 98 ? -5.120 4.064 12.087 1.00 96.88 98 PRO A N 1
ATOM 798 C CA . PRO A 1 98 ? -5.104 3.682 13.489 1.00 96.88 98 PRO A CA 1
ATOM 799 C C . PRO A 1 98 ? -4.443 2.329 13.759 1.00 96.88 98 PRO A C 1
ATOM 801 O O . PRO A 1 98 ? -3.875 2.169 14.831 1.00 96.88 98 PRO A O 1
ATOM 804 N N . MET A 1 99 ? -4.462 1.381 12.816 1.00 96.62 99 MET A N 1
ATOM 805 C CA . MET A 1 99 ? -3.922 0.021 12.964 1.00 96.62 99 MET A CA 1
ATOM 806 C C . MET A 1 99 ? -2.509 -0.172 12.393 1.00 96.62 99 MET A C 1
ATOM 808 O O . MET A 1 99 ? -2.053 -1.312 12.266 1.00 96.62 99 MET A O 1
ATOM 812 N N . VAL A 1 100 ? -1.803 0.911 12.055 1.00 94.50 100 VAL A N 1
ATOM 813 C CA . VAL A 1 100 ? -0.370 0.869 11.706 1.00 94.50 100 VAL A CA 1
ATOM 814 C C . VAL A 1 100 ? 0.430 0.150 12.801 1.00 94.50 100 VAL A C 1
ATOM 816 O O . VAL A 1 100 ? 0.201 0.375 13.989 1.00 94.50 100 VAL A O 1
ATOM 819 N N . GLU A 1 101 ? 1.366 -0.706 12.392 1.00 90.69 101 GLU A N 1
ATOM 820 C CA . GLU A 1 101 ? 2.169 -1.643 13.202 1.00 90.69 101 GLU A CA 1
ATOM 821 C C . GLU A 1 101 ? 1.408 -2.822 13.832 1.00 90.69 101 GLU A C 1
ATOM 823 O O . GLU A 1 101 ? 2.035 -3.793 14.244 1.00 90.69 101 GLU A O 1
ATOM 828 N N . GLU A 1 102 ? 0.072 -2.804 13.847 1.00 93.19 102 GLU A N 1
ATOM 829 C CA . GLU A 1 102 ? -0.734 -3.966 14.257 1.00 93.19 102 GLU A CA 1
ATOM 830 C C . GLU A 1 102 ? -1.098 -4.840 13.059 1.00 93.19 102 GLU A C 1
ATOM 832 O O . GLU A 1 102 ? -1.046 -6.068 13.112 1.00 93.19 102 GLU A O 1
ATOM 837 N N . TRP A 1 103 ? -1.523 -4.197 11.970 1.00 94.75 103 TRP A N 1
ATOM 838 C CA . TRP A 1 103 ? -2.050 -4.878 10.790 1.00 94.75 103 TRP A CA 1
ATOM 839 C C . TRP A 1 103 ? -1.150 -4.778 9.581 1.00 94.75 103 TRP A C 1
ATOM 841 O O . TRP A 1 103 ? -1.247 -5.643 8.722 1.00 94.75 103 TRP A O 1
ATOM 851 N N . TYR A 1 104 ? -0.333 -3.736 9.477 1.00 93.75 104 TYR A N 1
ATOM 852 C CA . TYR A 1 104 ? 0.556 -3.458 8.352 1.00 93.75 104 TYR A CA 1
ATOM 853 C C . TYR A 1 104 ? 1.599 -2.422 8.783 1.00 93.75 104 TYR A C 1
ATOM 855 O O . TYR A 1 104 ? 1.392 -1.685 9.747 1.00 93.75 104 TYR A O 1
ATOM 863 N N . THR A 1 105 ? 2.713 -2.351 8.059 1.00 92.56 105 THR A N 1
ATOM 864 C CA . THR A 1 105 ? 3.795 -1.404 8.346 1.00 92.56 105 THR A CA 1
ATOM 865 C C . THR A 1 105 ? 3.415 0.020 7.941 1.00 92.56 105 THR A C 1
ATOM 867 O O . THR A 1 105 ? 2.817 0.241 6.880 1.00 92.56 105 THR A O 1
ATOM 870 N N . GLY A 1 106 ? 3.783 0.997 8.767 1.00 92.81 106 GLY A N 1
ATOM 871 C CA . GLY A 1 106 ? 3.590 2.409 8.471 1.00 92.81 106 GLY A CA 1
ATOM 872 C C . GLY A 1 106 ? 4.345 2.849 7.220 1.00 92.81 106 GLY A C 1
ATOM 873 O O . GLY A 1 106 ? 5.487 2.441 6.978 1.00 92.81 106 GLY A O 1
ATOM 874 N N . ILE A 1 107 ? 3.719 3.734 6.439 1.00 90.25 107 ILE A N 1
ATOM 875 C CA . ILE A 1 107 ? 4.338 4.262 5.223 1.00 90.25 107 ILE A CA 1
ATOM 876 C C . ILE A 1 107 ? 5.658 4.959 5.540 1.00 90.25 107 ILE A C 1
ATOM 878 O O . ILE A 1 107 ? 6.547 4.858 4.724 1.00 90.25 107 ILE A O 1
ATOM 882 N N . GLU A 1 108 ? 5.808 5.587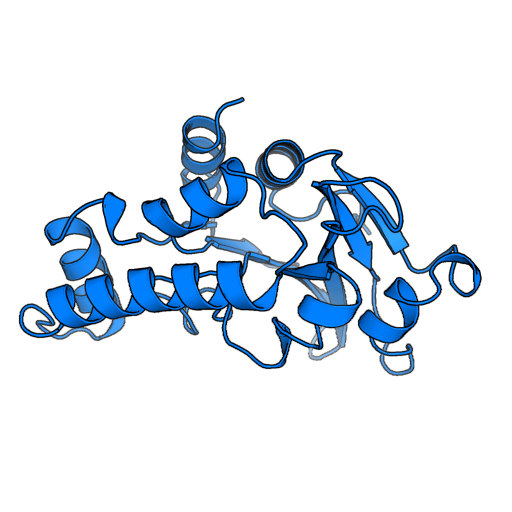 6.718 1.00 85.56 108 GLU A N 1
ATOM 883 C CA . GLU A 1 108 ? 7.011 6.297 7.204 1.00 85.56 108 GLU A CA 1
ATOM 884 C C . GLU A 1 108 ? 8.162 5.421 7.704 1.00 85.56 108 GLU A C 1
ATOM 886 O O . GLU A 1 108 ? 9.206 5.961 8.067 1.00 85.56 108 GLU A O 1
ATOM 891 N N . SER A 1 109 ? 8.015 4.099 7.691 1.00 79.56 109 SER A N 1
ATOM 892 C CA . SER A 1 109 ? 9.090 3.191 8.098 1.00 79.56 109 SER A CA 1
ATOM 893 C C . SER A 1 109 ? 10.292 3.232 7.144 1.00 79.56 109 SER A C 1
ATOM 895 O O . SER A 1 109 ? 10.146 3.452 5.938 1.00 79.56 109 SER A O 1
ATOM 897 N N . ASP A 1 110 ? 11.486 2.951 7.677 1.00 64.50 110 ASP A N 1
ATOM 898 C CA . ASP A 1 110 ? 12.721 2.833 6.884 1.00 64.50 110 ASP A CA 1
ATOM 899 C C . ASP A 1 110 ? 12.590 1.772 5.769 1.00 64.50 110 ASP A C 1
ATOM 901 O O . ASP A 1 110 ? 13.142 1.934 4.678 1.00 64.50 110 ASP A O 1
ATOM 905 N N . ASP A 1 111 ? 11.798 0.721 6.012 1.00 62.31 111 ASP A N 1
ATOM 906 C CA . ASP A 1 111 ? 11.503 -0.348 5.049 1.00 62.31 111 ASP A CA 1
ATOM 907 C C . ASP A 1 111 ? 10.616 0.129 3.882 1.00 62.31 111 ASP A C 1
ATOM 909 O O . ASP A 1 111 ? 10.704 -0.382 2.761 1.00 62.31 111 ASP A O 1
ATOM 913 N N . ALA A 1 112 ? 9.773 1.137 4.117 1.00 59.62 112 ALA A N 1
ATOM 914 C CA . ALA A 1 112 ? 8.899 1.728 3.108 1.00 59.62 112 ALA A CA 1
ATOM 915 C C . ALA A 1 112 ? 9.554 2.899 2.342 1.00 59.62 112 ALA A C 1
ATOM 917 O O . ALA A 1 112 ? 9.120 3.235 1.233 1.00 59.62 112 ALA A O 1
ATOM 918 N N . PHE A 1 113 ? 10.635 3.484 2.876 1.00 61.03 113 PHE A N 1
ATOM 919 C CA . PHE A 1 113 ? 11.265 4.700 2.345 1.00 61.03 113 PHE A CA 1
ATOM 920 C C . PHE A 1 113 ? 12.792 4.622 2.136 1.00 61.03 113 PHE A C 1
ATOM 922 O O . PHE A 1 113 ? 13.526 5.363 2.790 1.00 61.03 113 PHE A O 1
ATOM 929 N N . PRO A 1 114 ? 13.327 3.849 1.168 1.00 53.34 114 PRO A N 1
ATOM 930 C CA . PRO A 1 114 ? 14.772 3.868 0.967 1.00 53.34 114 PRO A CA 1
ATOM 931 C C . PRO A 1 114 ? 15.290 5.191 0.375 1.00 53.34 114 PRO A C 1
ATOM 933 O O . PRO A 1 114 ? 16.108 5.825 1.019 1.00 53.34 114 PRO A O 1
ATOM 936 N N . GLU A 1 115 ? 14.844 5.646 -0.811 1.00 65.06 115 GLU A N 1
ATOM 937 C CA . GLU A 1 115 ? 15.204 6.977 -1.377 1.00 65.06 115 GLU A CA 1
ATOM 938 C C . GLU A 1 115 ? 14.227 7.385 -2.526 1.00 65.06 115 GLU A C 1
ATOM 940 O O . GLU A 1 115 ? 14.624 7.412 -3.702 1.00 65.06 115 GLU A O 1
ATOM 945 N N . PRO A 1 116 ? 12.929 7.649 -2.272 1.00 60.53 116 PRO A N 1
ATOM 946 C CA . PRO A 1 116 ? 11.960 7.891 -3.347 1.00 60.53 116 PRO A CA 1
ATOM 947 C C . PRO A 1 116 ? 12.233 9.182 -4.137 1.00 60.53 116 PRO A C 1
ATOM 949 O O . PRO A 1 116 ? 12.010 9.190 -5.349 1.00 60.53 116 PRO A O 1
ATOM 952 N N . GLU A 1 117 ? 12.791 10.230 -3.514 1.00 58.38 117 GLU A N 1
ATOM 953 C CA . GLU A 1 117 ? 13.193 11.478 -4.193 1.00 58.38 117 GLU A CA 1
ATOM 954 C C . GLU A 1 117 ? 14.167 11.250 -5.357 1.00 58.38 117 GLU A C 1
ATOM 956 O O . GLU A 1 117 ? 14.231 12.036 -6.301 1.00 58.38 117 GLU A O 1
ATOM 961 N N . LYS A 1 118 ? 14.962 10.179 -5.288 1.00 66.19 118 LYS A N 1
ATOM 962 C CA . LYS A 1 118 ? 16.134 10.004 -6.146 1.00 66.19 118 LYS A CA 1
ATOM 963 C C . LYS A 1 118 ? 15.874 9.088 -7.335 1.00 66.19 118 LYS A C 1
ATOM 965 O O . LYS A 1 118 ? 16.487 9.280 -8.382 1.00 66.19 118 LYS A O 1
ATOM 970 N N . TYR A 1 119 ? 14.970 8.120 -7.190 1.00 74.69 119 TYR A N 1
ATOM 971 C CA . TYR A 1 119 ? 14.658 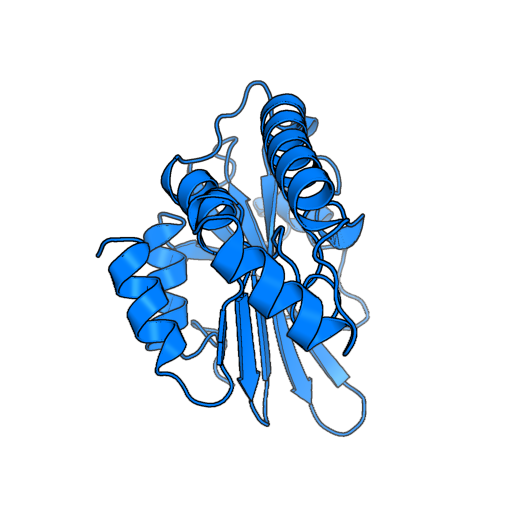7.154 -8.256 1.00 74.69 119 TYR A CA 1
ATOM 972 C C . TYR A 1 119 ? 13.183 7.142 -8.641 1.00 74.69 119 TYR A C 1
ATOM 974 O O . TYR A 1 119 ? 12.825 6.423 -9.566 1.00 74.69 119 TYR A O 1
ATOM 982 N N . GLY A 1 120 ? 12.332 7.910 -7.951 1.00 87.00 120 GLY A N 1
ATOM 983 C CA . GLY A 1 120 ? 10.888 7.904 -8.169 1.00 87.00 120 GLY A CA 1
ATOM 984 C C . GLY A 1 120 ? 10.297 6.517 -7.980 1.00 87.00 120 GLY A C 1
ATOM 985 O O . GLY A 1 120 ? 9.498 6.074 -8.793 1.00 87.00 120 GLY A O 1
ATOM 986 N N . ILE A 1 121 ? 10.724 5.820 -6.930 1.00 89.38 121 ILE A N 1
ATOM 987 C CA . ILE A 1 121 ? 10.235 4.495 -6.560 1.00 89.38 121 ILE A CA 1
ATOM 988 C C . ILE A 1 121 ? 9.676 4.597 -5.153 1.00 89.38 121 ILE A C 1
ATOM 990 O O . ILE A 1 121 ? 10.384 5.028 -4.243 1.00 89.38 121 ILE A O 1
ATOM 994 N N . LEU A 1 122 ? 8.423 4.194 -4.980 1.00 91.00 122 LEU A N 1
ATOM 995 C CA . LEU A 1 122 ? 7.741 4.229 -3.691 1.00 91.00 122 LEU A CA 1
ATOM 996 C C . LEU A 1 122 ? 7.353 2.814 -3.275 1.00 91.00 122 LEU A C 1
ATOM 998 O O . LEU A 1 122 ? 6.709 2.115 -4.050 1.00 91.00 122 LEU A O 1
ATOM 1002 N N . SER A 1 123 ? 7.738 2.384 -2.075 1.00 92.19 123 SER A N 1
ATOM 1003 C CA . SER A 1 123 ? 7.307 1.086 -1.553 1.00 92.19 123 SER A CA 1
ATOM 1004 C C . SER A 1 123 ? 5.813 1.121 -1.239 1.00 92.19 123 SER A C 1
ATOM 1006 O O . SER A 1 123 ? 5.326 2.067 -0.623 1.00 92.19 123 SER A O 1
ATOM 1008 N N . LEU A 1 124 ? 5.081 0.105 -1.688 1.00 93.94 124 LEU A N 1
ATOM 1009 C CA . LEU A 1 124 ? 3.644 -0.034 -1.455 1.00 93.94 124 LEU A CA 1
ATOM 1010 C C . LEU A 1 124 ? 3.319 -1.076 -0.394 1.00 93.94 124 LEU A C 1
ATOM 1012 O O . LEU A 1 124 ? 2.234 -1.024 0.178 1.00 93.94 124 LEU A O 1
ATOM 1016 N N . GLY A 1 125 ? 4.190 -2.058 -0.177 1.00 94.12 125 GLY A N 1
ATOM 1017 C CA . GLY A 1 125 ? 3.868 -3.188 0.677 1.00 94.12 125 GLY A CA 1
ATOM 1018 C C . GLY A 1 125 ? 4.661 -4.440 0.356 1.00 94.12 125 GLY A C 1
ATOM 1019 O O . GLY A 1 125 ? 5.586 -4.429 -0.458 1.00 94.12 125 GLY A O 1
ATOM 1020 N N . SER A 1 126 ? 4.261 -5.546 0.976 1.00 93.88 126 SER A N 1
ATOM 1021 C CA . SER A 1 126 ? 4.952 -6.824 0.832 1.00 93.88 126 SER A CA 1
ATOM 1022 C C . SER A 1 126 ? 3.996 -8.014 0.846 1.00 93.88 126 SER A C 1
ATOM 1024 O O . SER A 1 126 ? 2.883 -7.956 1.365 1.00 93.88 126 SER A O 1
ATOM 1026 N N . LEU A 1 127 ? 4.447 -9.127 0.277 1.00 93.56 127 LEU A N 1
ATOM 1027 C CA . LEU A 1 127 ? 3.831 -10.443 0.401 1.00 93.56 127 LEU A CA 1
ATOM 1028 C C . LEU A 1 127 ? 4.837 -11.389 1.041 1.00 93.56 127 LEU A C 1
ATOM 1030 O O . LEU A 1 127 ? 5.847 -11.723 0.434 1.00 93.56 127 LEU A O 1
ATOM 1034 N N . ASN A 1 128 ? 4.536 -11.866 2.241 1.00 90.81 128 ASN A N 1
ATOM 1035 C CA . ASN A 1 128 ? 5.369 -12.782 3.005 1.00 90.81 128 ASN A CA 1
ATOM 1036 C C . ASN A 1 128 ? 4.781 -14.192 2.961 1.00 90.81 128 ASN A C 1
ATOM 1038 O O . ASN A 1 128 ? 3.649 -14.412 3.376 1.00 90.81 128 ASN A O 1
ATOM 1042 N N . PHE A 1 129 ? 5.556 -15.174 2.513 1.00 88.44 129 PHE A N 1
ATOM 1043 C CA . PHE A 1 129 ? 5.167 -16.582 2.486 1.00 88.44 129 PHE A CA 1
ATOM 1044 C C . PHE A 1 129 ? 5.685 -17.326 3.711 1.00 88.44 129 PHE A C 1
ATOM 1046 O O . PHE A 1 129 ? 6.891 -17.352 3.968 1.00 88.44 129 PHE A O 1
ATOM 1053 N N . ARG A 1 130 ? 4.805 -18.062 4.384 1.00 84.12 130 ARG A N 1
ATOM 1054 C CA . ARG A 1 130 ? 5.140 -18.960 5.491 1.00 84.12 130 ARG A CA 1
ATOM 1055 C C . ARG A 1 130 ? 5.684 -20.281 4.919 1.00 84.12 130 ARG A C 1
ATOM 1057 O O . ARG A 1 130 ? 4.921 -21.095 4.407 1.00 84.12 130 ARG A O 1
ATOM 1064 N N . LYS A 1 131 ? 7.005 -20.529 4.960 1.00 71.75 131 LYS A N 1
ATOM 1065 C CA . LYS A 1 131 ? 7.578 -21.880 4.740 1.00 71.75 131 LYS A CA 1
ATOM 1066 C C . LYS A 1 131 ? 8.052 -22.485 6.061 1.00 71.75 131 LYS A C 1
ATOM 1068 O O . LYS A 1 131 ? 9.146 -22.180 6.545 1.00 71.75 131 LYS A O 1
ATOM 1073 N N . GLY A 1 132 ? 7.282 -23.432 6.595 1.00 66.06 132 GLY A N 1
ATOM 1074 C CA . GLY A 1 132 ? 7.650 -24.146 7.821 1.00 66.06 132 GLY A CA 1
ATOM 1075 C C . GLY A 1 132 ? 7.916 -23.193 8.993 1.00 66.06 132 GLY A C 1
ATOM 1076 O O . GLY A 1 132 ? 7.388 -22.088 9.034 1.00 66.06 132 GLY A O 1
ATOM 1077 N N . LYS A 1 133 ? 8.738 -23.616 9.961 1.00 51.44 133 LYS A N 1
ATOM 1078 C CA . LYS A 1 133 ? 8.837 -22.919 11.253 1.00 51.44 133 LYS A CA 1
ATOM 1079 C C . LYS A 1 133 ? 9.529 -21.542 11.193 1.00 51.44 133 LYS A C 1
ATOM 1081 O O . LYS A 1 133 ? 9.235 -20.726 12.052 1.00 51.44 133 LYS A O 1
ATOM 1086 N N . TYR A 1 134 ? 10.416 -21.275 10.217 1.00 51.25 134 TYR A N 1
ATOM 1087 C CA . TYR A 1 134 ? 11.252 -20.051 10.205 1.00 51.25 134 TYR A CA 1
ATOM 1088 C C . TYR A 1 134 ? 11.761 -19.575 8.824 1.00 51.25 134 TYR A C 1
ATOM 1090 O O . TYR A 1 134 ? 12.685 -18.765 8.774 1.00 51.25 134 TYR A O 1
ATOM 1098 N N . LYS A 1 135 ? 11.255 -20.082 7.688 1.00 56.84 135 LYS A N 1
ATOM 1099 C CA . LYS A 1 135 ? 11.707 -19.605 6.364 1.00 56.84 135 LYS A CA 1
ATOM 1100 C C . LYS A 1 135 ? 10.633 -18.723 5.738 1.00 56.84 135 LYS A C 1
ATOM 1102 O O . LYS A 1 135 ? 9.604 -19.225 5.297 1.00 56.84 135 LYS A O 1
ATOM 1107 N N . PHE A 1 136 ? 10.902 -17.427 5.652 1.00 63.34 136 PHE A N 1
ATOM 1108 C CA . PHE A 1 136 ? 10.080 -16.501 4.883 1.00 63.34 136 PHE A CA 1
ATOM 1109 C C . PHE A 1 136 ? 10.736 -16.290 3.520 1.00 63.34 136 PHE A C 1
ATOM 1111 O O . PHE A 1 136 ? 11.916 -15.958 3.442 1.00 63.34 136 PHE A O 1
ATOM 1118 N N . GLN A 1 137 ? 9.991 -16.540 2.443 1.00 83.56 137 GLN A N 1
ATOM 1119 C CA . GLN A 1 137 ? 10.261 -15.809 1.203 1.00 83.56 137 GLN A CA 1
ATOM 1120 C C . GLN A 1 137 ? 9.306 -14.634 1.214 1.00 83.56 137 GLN A C 1
ATOM 1122 O O . GLN A 1 137 ? 8.159 -14.818 1.616 1.00 83.56 137 GLN A O 1
ATOM 1127 N N . HIS A 1 138 ? 9.752 -13.476 0.768 1.00 88.44 138 HIS A N 1
ATOM 1128 C CA . HIS A 1 138 ? 8.868 -12.336 0.606 1.00 88.44 138 HIS A CA 1
ATOM 1129 C C . HIS A 1 138 ? 8.941 -11.810 -0.821 1.00 88.44 138 HIS A C 1
ATOM 1131 O O . HIS A 1 138 ? 9.816 -12.224 -1.583 1.00 88.44 138 HIS A O 1
ATOM 1137 N N . VAL A 1 139 ? 8.002 -10.957 -1.190 1.00 92.00 139 VAL A N 1
ATOM 1138 C CA . VAL A 1 139 ? 8.016 -10.136 -2.397 1.00 92.00 139 VAL A CA 1
ATOM 1139 C C . VAL A 1 139 ? 7.718 -8.719 -1.946 1.00 92.00 139 VAL A C 1
ATOM 1141 O O . VAL A 1 139 ? 6.757 -8.520 -1.207 1.00 92.00 139 VAL A O 1
ATOM 1144 N N . ASP A 1 140 ? 8.506 -7.762 -2.409 1.00 92.62 140 ASP A N 1
ATOM 1145 C CA . ASP A 1 140 ? 8.265 -6.341 -2.169 1.00 92.62 140 ASP A CA 1
ATOM 1146 C C . ASP A 1 140 ? 7.568 -5.726 -3.376 1.00 92.62 140 ASP A C 1
ATOM 1148 O O . ASP A 1 140 ? 7.906 -6.041 -4.522 1.00 92.62 140 ASP A O 1
ATOM 1152 N N . PHE A 1 141 ? 6.611 -4.839 -3.129 1.00 94.44 141 PHE A N 1
ATOM 1153 C CA . PHE A 1 141 ? 5.877 -4.144 -4.176 1.00 94.44 141 PHE A CA 1
ATOM 1154 C C . PHE A 1 141 ? 6.218 -2.666 -4.181 1.00 94.44 141 PHE A C 1
ATOM 1156 O O . PHE A 1 141 ? 6.206 -2.009 -3.144 1.00 94.44 141 PHE A O 1
ATOM 1163 N N . PHE A 1 142 ? 6.461 -2.134 -5.371 1.00 94.06 142 PHE A N 1
ATOM 1164 C CA . PHE A 1 142 ? 6.849 -0.749 -5.566 1.00 94.06 142 PHE A CA 1
ATOM 1165 C C . PHE A 1 142 ? 6.011 -0.089 -6.644 1.00 94.06 142 PHE A C 1
ATOM 1167 O O . PHE A 1 142 ? 5.696 -0.698 -7.664 1.00 94.06 142 PHE A O 1
ATOM 1174 N N . LEU A 1 143 ? 5.708 1.183 -6.443 1.00 94.75 143 LEU A N 1
ATOM 1175 C CA . LEU A 1 143 ? 5.099 2.060 -7.420 1.00 94.75 143 LEU A CA 1
ATOM 1176 C C . LEU A 1 143 ? 6.182 2.815 -8.191 1.00 94.75 143 LEU A C 1
ATOM 1178 O O . LEU A 1 143 ? 7.012 3.510 -7.599 1.00 94.75 143 LEU A O 1
ATOM 1182 N N . ASP A 1 144 ? 6.149 2.696 -9.515 1.00 94.62 144 ASP A N 1
ATOM 1183 C CA . ASP A 1 144 ? 7.107 3.336 -10.414 1.00 94.62 144 ASP A CA 1
ATOM 1184 C C . ASP A 1 144 ? 6.662 4.755 -10.794 1.00 94.62 144 ASP A C 1
ATOM 1186 O O . ASP A 1 144 ? 5.892 4.959 -11.727 1.00 94.62 144 ASP A O 1
ATOM 1190 N N . LEU A 1 145 ? 7.123 5.768 -10.071 1.00 94.38 145 LEU A N 1
ATOM 1191 C CA . LEU A 1 145 ? 6.786 7.173 -10.325 1.00 94.38 145 LEU A CA 1
ATOM 1192 C C . LEU A 1 145 ? 7.664 7.802 -11.420 1.00 94.38 145 LEU A C 1
ATOM 1194 O O . LEU A 1 145 ? 7.203 8.691 -12.146 1.00 94.38 145 LEU A O 1
ATOM 1198 N N . ALA A 1 146 ? 8.914 7.347 -11.547 1.00 91.94 146 ALA A N 1
ATOM 1199 C CA . ALA A 1 146 ? 9.877 7.856 -12.527 1.00 91.94 146 ALA A CA 1
ATOM 1200 C C . ALA A 1 146 ? 9.717 7.246 -13.926 1.00 91.94 146 ALA A C 1
ATOM 1202 O O . ALA A 1 146 ? 10.162 7.847 -14.903 1.00 91.94 146 ALA A O 1
ATOM 1203 N N . GLY A 1 147 ? 9.069 6.085 -14.041 1.00 92.50 147 GLY A N 1
ATOM 1204 C CA . GLY A 1 147 ? 8.966 5.336 -15.289 1.00 92.50 147 GLY A CA 1
ATOM 1205 C C . GLY A 1 147 ? 10.213 4.511 -15.599 1.00 92.50 147 GLY A C 1
ATOM 1206 O O . GLY A 1 147 ? 10.600 4.427 -16.762 1.00 92.50 147 GLY A O 1
ATOM 1207 N N . VAL A 1 148 ? 10.837 3.914 -14.578 1.00 90.06 148 VAL A N 1
ATOM 1208 C CA . VAL A 1 148 ? 11.962 2.973 -14.734 1.00 90.06 148 VAL A CA 1
ATOM 1209 C C . VAL A 1 148 ? 11.555 1.762 -15.581 1.00 90.06 148 VAL A C 1
ATOM 1211 O O . VAL A 1 148 ? 12.315 1.322 -16.440 1.00 90.06 148 VAL A O 1
ATOM 1214 N N . VAL A 1 149 ? 10.344 1.241 -15.367 1.00 92.69 149 VAL A N 1
ATOM 1215 C CA . VAL A 1 149 ? 9.714 0.188 -16.178 1.00 92.69 149 VAL A CA 1
ATOM 1216 C C . VAL A 1 149 ? 8.565 0.782 -16.986 1.00 92.69 149 VAL A C 1
ATOM 1218 O O . VAL A 1 149 ? 8.528 0.682 -18.211 1.00 92.69 149 VAL A O 1
ATOM 1221 N N . GLN A 1 150 ? 7.599 1.377 -16.290 1.00 95.50 150 GLN A N 1
ATOM 1222 C CA . GLN A 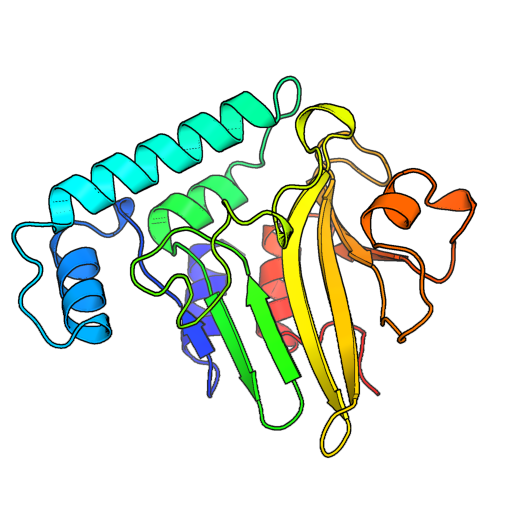1 150 ? 6.454 2.074 -16.859 1.00 95.50 150 GLN A CA 1
ATOM 1223 C C . GLN A 1 150 ? 5.847 2.952 -15.772 1.00 95.50 150 GLN A C 1
ATOM 1225 O O . GLN A 1 150 ? 5.470 2.474 -14.703 1.00 95.50 150 GLN A O 1
ATOM 1230 N N . LYS A 1 151 ? 5.671 4.236 -16.080 1.00 95.31 151 LYS A N 1
ATOM 1231 C CA . LYS A 1 151 ? 5.129 5.196 -15.125 1.00 95.31 151 LYS A CA 1
ATOM 1232 C C . LYS A 1 151 ? 3.779 4.731 -14.554 1.00 95.31 151 LYS A C 1
ATOM 1234 O O . LYS A 1 151 ? 2.879 4.340 -15.295 1.00 95.31 151 LYS A O 1
ATOM 1239 N N . HIS A 1 152 ? 3.675 4.812 -13.233 1.00 95.81 152 HIS A N 1
ATOM 1240 C CA . HIS A 1 152 ? 2.579 4.410 -12.351 1.00 95.81 152 HIS A CA 1
ATOM 1241 C C . HIS A 1 152 ? 2.266 2.909 -12.295 1.00 95.81 152 HIS A C 1
ATOM 1243 O O . HIS A 1 152 ? 1.273 2.526 -11.674 1.00 95.81 152 HIS A O 1
ATOM 1249 N N . CYS A 1 153 ? 3.098 2.054 -12.895 1.00 97.00 153 CYS A N 1
ATOM 1250 C CA . CYS A 1 153 ? 2.944 0.611 -12.753 1.00 97.00 153 CYS A CA 1
ATOM 1251 C C . CYS A 1 153 ? 3.370 0.133 -11.357 1.00 97.00 153 CYS A C 1
ATOM 1253 O O . CYS A 1 153 ? 4.120 0.818 -10.655 1.00 97.00 153 CYS A O 1
ATOM 1255 N N . VAL A 1 154 ? 2.901 -1.058 -10.974 1.00 96.69 154 VAL A N 1
ATOM 1256 C CA . VAL A 1 154 ? 3.379 -1.744 -9.769 1.00 96.69 154 VAL A CA 1
ATOM 1257 C C . VAL A 1 154 ? 4.377 -2.826 -10.159 1.00 96.69 154 VAL A C 1
ATOM 1259 O O . VAL A 1 154 ? 4.072 -3.723 -10.951 1.00 96.69 154 VAL A O 1
ATOM 1262 N N . ILE A 1 155 ? 5.571 -2.740 -9.584 1.00 95.31 155 ILE A N 1
ATOM 1263 C CA . ILE A 1 155 ? 6.680 -3.674 -9.755 1.00 95.31 155 ILE A CA 1
ATOM 1264 C C . ILE A 1 155 ? 6.730 -4.579 -8.526 1.00 95.31 155 ILE A C 1
ATOM 1266 O O . ILE A 1 155 ? 6.737 -4.089 -7.403 1.00 95.31 155 ILE A O 1
ATOM 1270 N N . GLY A 1 156 ? 6.781 -5.891 -8.734 1.00 94.44 156 GLY A N 1
ATOM 1271 C CA . GLY A 1 156 ? 7.062 -6.868 -7.684 1.00 94.44 156 GLY A CA 1
ATOM 1272 C C . GLY A 1 156 ? 8.514 -7.318 -7.772 1.00 94.44 156 GLY A C 1
ATOM 1273 O O . GLY A 1 156 ? 8.970 -7.668 -8.862 1.00 94.44 156 GLY A O 1
ATOM 1274 N N . VAL A 1 157 ? 9.233 -7.328 -6.651 1.00 92.25 157 VAL A N 1
ATOM 1275 C CA . VAL A 1 157 ? 10.628 -7.781 -6.553 1.00 92.25 157 VAL A CA 1
ATOM 1276 C C . VAL A 1 157 ? 10.712 -8.958 -5.588 1.00 92.25 157 VAL A C 1
ATOM 1278 O O . VAL A 1 157 ? 10.257 -8.869 -4.453 1.00 92.25 157 VAL A O 1
ATOM 1281 N N . GLY A 1 158 ? 11.270 -10.075 -6.049 1.00 89.75 158 GLY A N 1
ATOM 1282 C CA . GLY A 1 158 ? 11.294 -11.351 -5.333 1.00 89.75 158 GLY A CA 1
ATOM 1283 C C . GLY A 1 158 ? 10.751 -12.511 -6.186 1.00 89.75 158 GLY A C 1
ATOM 1284 O O . GLY A 1 158 ? 10.568 -12.354 -7.396 1.00 89.75 158 GLY A O 1
ATOM 1285 N N . PRO A 1 159 ? 10.485 -13.689 -5.589 1.00 85.50 159 PRO A N 1
ATOM 1286 C CA . PRO A 1 159 ? 10.568 -13.984 -4.162 1.00 85.50 159 PRO A CA 1
ATOM 1287 C C . PRO A 1 159 ? 12.006 -14.055 -3.625 1.00 85.50 159 PRO A C 1
ATOM 1289 O O . PRO A 1 159 ? 12.901 -14.596 -4.275 1.00 85.50 159 PRO A O 1
ATOM 1292 N N . TRP A 1 160 ? 12.204 -13.546 -2.411 1.00 79.75 160 TRP A N 1
ATOM 1293 C CA . TRP A 1 160 ? 13.502 -13.440 -1.742 1.00 79.75 160 TRP A CA 1
ATOM 1294 C C . TRP A 1 160 ? 13.969 -14.735 -1.061 1.00 79.75 160 TRP A C 1
ATOM 1296 O O . TRP A 1 160 ? 13.184 -15.479 -0.463 1.00 79.75 160 TRP A O 1
ATOM 1306 N N . GLY A 1 161 ? 15.275 -14.981 -1.124 1.00 70.62 161 GLY A N 1
ATOM 1307 C CA . GLY A 1 161 ? 16.052 -15.870 -0.262 1.00 70.62 161 GLY A CA 1
ATOM 1308 C C . GLY A 1 161 ? 17.001 -15.087 0.657 1.00 70.62 161 GLY A C 1
ATOM 1309 O O . GLY A 1 161 ? 17.118 -13.871 0.562 1.00 70.62 161 GLY A O 1
ATOM 1310 N N . LYS A 1 162 ? 17.694 -15.792 1.562 1.00 68.25 162 LYS A N 1
ATOM 1311 C CA . LYS A 1 162 ? 18.548 -15.183 2.603 1.00 68.25 162 LYS A CA 1
ATOM 1312 C C . LYS A 1 162 ? 19.727 -14.362 2.052 1.00 68.25 162 LYS A C 1
ATOM 1314 O O . LYS A 1 162 ? 20.141 -13.408 2.697 1.00 68.25 162 LYS A O 1
ATOM 1319 N N . ASP A 1 163 ? 20.252 -14.744 0.891 1.00 73.25 163 ASP A N 1
ATOM 1320 C CA . ASP A 1 163 ? 21.498 -14.199 0.329 1.00 73.25 163 ASP A CA 1
ATOM 1321 C C . ASP A 1 163 ? 21.256 -13.261 -0.867 1.00 73.25 163 ASP A C 1
ATOM 1323 O O . ASP A 1 163 ? 22.180 -12.908 -1.602 1.00 73.25 163 ASP A O 1
ATOM 1327 N N . ASP A 1 164 ? 20.001 -12.882 -1.097 1.00 76.38 164 ASP A N 1
ATOM 1328 C CA . ASP A 1 164 ? 19.618 -12.062 -2.237 1.00 76.38 164 ASP A CA 1
ATOM 1329 C C . ASP A 1 164 ? 19.904 -10.562 -1.983 1.00 76.38 164 ASP A C 1
ATOM 1331 O O . ASP A 1 164 ? 19.818 -10.082 -0.850 1.00 76.38 164 ASP A O 1
ATOM 1335 N N . PRO A 1 165 ? 20.271 -9.792 -3.026 1.00 77.31 165 PRO A N 1
ATOM 1336 C CA . PRO A 1 165 ? 20.647 -8.385 -2.882 1.00 77.31 165 PRO A CA 1
ATOM 1337 C C . PRO A 1 165 ? 19.425 -7.508 -2.620 1.00 77.31 165 PRO A C 1
ATOM 1339 O O . PRO A 1 165 ? 18.503 -7.585 -3.406 1.00 77.31 165 PRO A O 1
ATOM 1342 N N . ASN A 1 166 ? 19.452 -6.611 -1.631 1.00 82.62 166 ASN A N 1
ATOM 1343 C CA . ASN A 1 166 ? 18.338 -5.706 -1.285 1.00 82.62 166 ASN A CA 1
ATOM 1344 C C . ASN A 1 166 ? 17.486 -5.220 -2.493 1.00 82.62 166 ASN A C 1
ATOM 1346 O O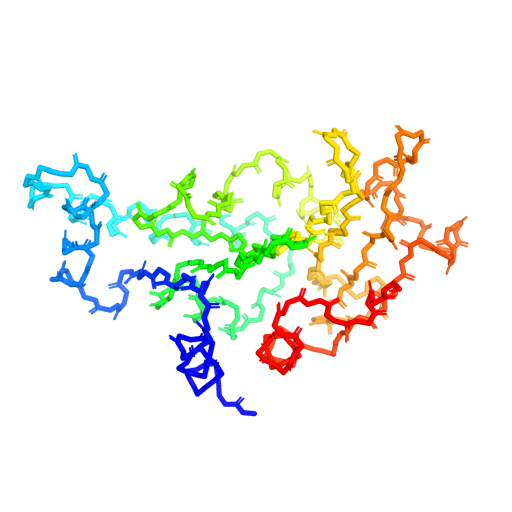 . ASN A 1 166 ? 18.035 -4.810 -3.521 1.00 82.62 166 ASN A O 1
ATOM 1350 N N . SER A 1 167 ? 16.155 -5.225 -2.336 1.00 84.12 167 SER A N 1
ATOM 1351 C CA . SER A 1 167 ? 15.143 -4.868 -3.350 1.00 84.12 167 SER A CA 1
ATOM 1352 C C . SER A 1 167 ? 15.456 -3.602 -4.128 1.00 84.12 167 SER A C 1
ATOM 1354 O O . SER A 1 167 ? 15.349 -3.557 -5.354 1.00 84.12 167 SER A O 1
ATOM 1356 N N . PHE A 1 168 ? 15.967 -2.598 -3.439 1.00 80.81 168 PHE A N 1
ATOM 1357 C CA . PHE A 1 168 ? 16.310 -1.326 -4.029 1.00 80.81 168 PHE A CA 1
ATOM 1358 C C . PHE A 1 168 ? 17.498 -1.400 -4.993 1.00 80.81 168 PHE A C 1
ATOM 1360 O O . PHE A 1 168 ? 17.508 -0.729 -6.024 1.00 80.81 168 PHE A O 1
ATOM 1367 N N . ARG A 1 169 ? 18.490 -2.253 -4.712 1.00 84.75 169 ARG A N 1
ATOM 1368 C CA . ARG A 1 169 ? 19.602 -2.502 -5.643 1.00 84.75 169 ARG A CA 1
ATOM 1369 C C . ARG A 1 169 ? 19.098 -3.114 -6.947 1.00 84.75 169 ARG A C 1
ATOM 1371 O O . ARG A 1 169 ? 19.627 -2.780 -8.002 1.00 84.75 169 ARG A O 1
ATOM 1378 N N . ILE A 1 170 ? 18.087 -3.976 -6.868 1.00 87.12 170 ILE A N 1
ATOM 1379 C CA . ILE A 1 170 ? 17.473 -4.604 -8.040 1.00 87.12 170 ILE A CA 1
ATOM 1380 C C . ILE A 1 170 ? 16.731 -3.567 -8.879 1.00 87.12 170 ILE A C 1
ATOM 1382 O O . ILE A 1 170 ? 16.910 -3.530 -10.089 1.00 87.12 170 ILE A O 1
ATOM 1386 N N . ILE A 1 171 ? 15.952 -2.687 -8.251 1.00 86.12 171 ILE A N 1
ATOM 1387 C CA . ILE A 1 171 ? 15.167 -1.673 -8.972 1.00 86.12 171 ILE A CA 1
ATOM 1388 C C . ILE A 1 171 ? 16.056 -0.620 -9.639 1.00 86.12 171 ILE A C 1
ATOM 1390 O O . ILE A 1 171 ? 15.742 -0.152 -10.729 1.00 86.12 171 ILE A O 1
ATOM 1394 N N . LYS A 1 172 ? 17.192 -0.264 -9.026 1.00 83.44 172 LYS A N 1
ATOM 1395 C CA . LYS A 1 172 ? 18.156 0.669 -9.637 1.00 83.44 172 LYS A CA 1
ATOM 1396 C C . LYS A 1 172 ? 18.781 0.138 -10.925 1.00 83.44 172 LYS A C 1
ATOM 1398 O O . LYS A 1 172 ? 19.223 0.937 -11.744 1.00 83.44 172 LYS A O 1
ATOM 1403 N N . ASP A 1 173 ? 18.847 -1.180 -11.083 1.00 87.44 173 ASP A N 1
ATOM 1404 C CA . ASP A 1 173 ? 19.428 -1.831 -12.254 1.00 87.44 173 ASP A CA 1
ATOM 1405 C C . ASP A 1 173 ? 18.637 -3.091 -12.615 1.00 87.44 173 ASP A C 1
ATOM 1407 O O . ASP A 1 173 ? 19.108 -4.227 -12.523 1.00 87.44 173 ASP A O 1
ATOM 1411 N N . ILE A 1 174 ? 17.387 -2.883 -13.029 1.00 88.56 174 ILE A N 1
ATOM 1412 C CA . ILE A 1 174 ? 16.469 -3.969 -13.391 1.00 88.56 174 ILE A CA 1
ATOM 1413 C C . ILE A 1 174 ? 17.029 -4.877 -14.499 1.00 88.56 174 ILE A C 1
ATOM 1415 O O . ILE A 1 174 ? 16.687 -6.060 -14.571 1.00 88.56 174 ILE A O 1
ATOM 1419 N N . HIS A 1 175 ? 17.914 -4.349 -15.349 1.00 89.25 175 HIS A N 1
ATOM 1420 C CA . HIS A 1 175 ? 18.533 -5.087 -16.446 1.00 89.25 175 HIS A CA 1
ATOM 1421 C C . HIS A 1 175 ? 19.617 -6.056 -15.967 1.00 89.25 175 HIS A C 1
ATOM 1423 O O . HIS A 1 175 ? 19.774 -7.117 -16.571 1.00 89.25 175 HIS A O 1
ATOM 1429 N N . ALA A 1 176 ? 20.317 -5.751 -14.871 1.00 91.94 176 ALA A N 1
ATOM 1430 C CA . ALA A 1 176 ? 21.252 -6.684 -14.241 1.00 91.94 176 ALA A CA 1
ATOM 1431 C C . ALA A 1 176 ? 20.552 -7.858 -13.532 1.00 91.94 176 ALA A C 1
ATOM 1433 O O . ALA A 1 176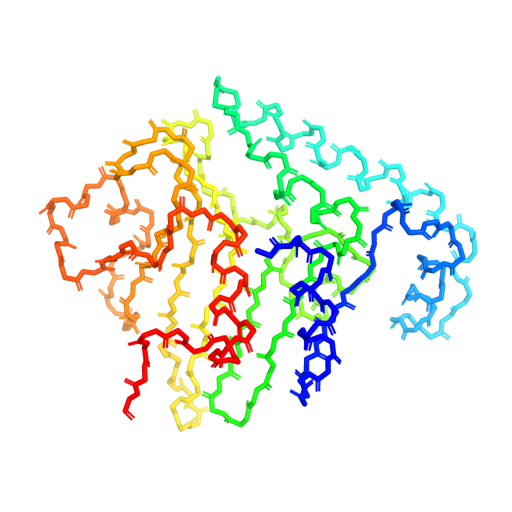 ? 21.182 -8.884 -13.265 1.00 91.94 176 ALA A O 1
ATOM 1434 N N . TYR A 1 177 ? 19.251 -7.738 -13.244 1.00 90.06 177 TYR A N 1
ATOM 1435 C CA . TYR A 1 177 ? 18.491 -8.712 -12.455 1.00 90.06 177 TYR A CA 1
ATOM 1436 C C . TYR A 1 177 ? 17.149 -9.117 -13.105 1.00 90.06 177 TYR A C 1
ATOM 1438 O O . TYR A 1 177 ? 16.116 -9.104 -12.431 1.00 90.06 177 TYR A O 1
ATOM 1446 N N . PRO A 1 178 ? 17.119 -9.552 -14.379 1.00 89.00 178 PRO A N 1
ATOM 1447 C CA . PRO A 1 178 ? 15.882 -9.731 -15.154 1.00 89.00 178 PRO A CA 1
ATOM 1448 C C . PRO A 1 178 ? 14.928 -10.810 -14.613 1.00 89.00 178 PRO A C 1
ATOM 1450 O O . PRO A 1 178 ? 13.773 -10.868 -15.014 1.00 89.00 178 PRO A O 1
ATOM 1453 N N . HIS A 1 179 ? 15.397 -11.677 -13.713 1.00 89.06 179 HIS A N 1
ATOM 1454 C CA . HIS A 1 179 ? 14.604 -12.752 -13.102 1.00 89.06 179 HIS A CA 1
ATOM 1455 C C . HIS A 1 179 ? 14.159 -12.449 -11.668 1.00 89.06 179 HIS A C 1
ATOM 1457 O O . HIS A 1 179 ? 13.621 -13.326 -10.996 1.00 89.06 179 HIS A O 1
ATOM 1463 N N . ARG A 1 180 ? 14.452 -11.250 -11.157 1.00 89.12 180 ARG A N 1
ATOM 1464 C CA . ARG A 1 180 ? 14.161 -10.874 -9.766 1.00 89.12 180 ARG A CA 1
ATOM 1465 C C . ARG A 1 180 ? 13.053 -9.853 -9.624 1.00 89.12 180 ARG A C 1
ATOM 1467 O O . ARG A 1 180 ? 12.670 -9.550 -8.502 1.00 89.12 180 ARG A O 1
ATOM 1474 N N . TRP A 1 181 ? 12.546 -9.343 -10.733 1.00 92.62 181 TRP A N 1
ATOM 1475 C CA . TRP A 1 181 ? 11.443 -8.408 -10.741 1.00 92.62 181 TRP A CA 1
ATOM 1476 C C . TRP A 1 181 ? 10.477 -8.761 -11.864 1.00 92.62 181 TRP A C 1
ATOM 1478 O O . TRP A 1 181 ? 10.830 -9.442 -12.827 1.00 92.62 181 TRP A O 1
ATOM 1488 N N . GLN A 1 182 ? 9.255 -8.271 -11.739 1.00 94.44 182 GLN A N 1
ATOM 1489 C CA . GLN A 1 182 ? 8.273 -8.278 -12.811 1.00 94.44 182 GLN A CA 1
ATOM 1490 C C . GLN A 1 182 ? 7.288 -7.130 -12.615 1.00 94.44 182 GLN A C 1
ATOM 1492 O O . GLN A 1 182 ? 7.055 -6.671 -11.495 1.00 94.44 182 GLN A O 1
ATOM 1497 N N . ARG A 1 183 ? 6.670 -6.681 -13.706 1.00 95.62 183 ARG A N 1
ATOM 1498 C CA . ARG A 1 183 ? 5.531 -5.766 -13.631 1.00 95.62 183 ARG A CA 1
ATOM 1499 C C . ARG A 1 183 ? 4.281 -6.563 -13.259 1.00 95.62 183 ARG A C 1
ATOM 1501 O O . ARG A 1 183 ? 3.857 -7.417 -14.032 1.00 95.62 183 ARG A O 1
ATOM 1508 N N . ILE A 1 184 ? 3.701 -6.270 -12.100 1.00 96.25 184 ILE A N 1
ATOM 1509 C CA . ILE A 1 184 ? 2.526 -6.970 -11.558 1.00 96.25 184 ILE A CA 1
ATOM 1510 C C . ILE A 1 184 ? 1.231 -6.376 -12.108 1.00 96.25 184 ILE A C 1
ATOM 1512 O O . ILE A 1 184 ? 0.308 -7.115 -12.432 1.00 96.25 184 ILE A O 1
ATOM 1516 N N . ALA A 1 185 ? 1.167 -5.049 -12.233 1.00 97.12 185 ALA A N 1
ATOM 1517 C CA . ALA A 1 185 ? -0.020 -4.331 -12.693 1.00 97.12 185 ALA A CA 1
ATOM 1518 C C . ALA A 1 185 ? 0.360 -3.024 -13.397 1.00 97.12 185 ALA A C 1
ATOM 1520 O O . ALA A 1 185 ? 1.440 -2.481 -13.145 1.00 97.12 185 ALA A O 1
ATOM 1521 N N . ASN A 1 186 ? -0.521 -2.481 -14.246 1.00 97.31 186 ASN A N 1
ATOM 1522 C CA . ASN A 1 186 ? -0.254 -1.211 -14.936 1.00 97.31 186 ASN A CA 1
ATOM 1523 C C . ASN A 1 186 ? -0.614 0.019 -14.096 1.00 97.31 186 ASN A C 1
ATOM 1525 O O . ASN A 1 186 ? -0.240 1.130 -14.463 1.00 97.31 186 ASN A O 1
ATOM 1529 N N . SER A 1 187 ? -1.326 -0.170 -12.984 1.00 97.56 187 SER A N 1
ATOM 1530 C CA . SER A 1 187 ? -1.708 0.892 -12.058 1.00 97.56 187 SER A CA 1
ATOM 1531 C C . SER A 1 187 ? -1.872 0.365 -10.631 1.00 97.56 187 SER A C 1
ATOM 1533 O O . SER A 1 187 ? -2.037 -0.836 -10.414 1.00 97.56 187 SER A O 1
ATOM 1535 N N . PHE A 1 188 ? -1.883 1.277 -9.654 1.00 97.62 188 PHE A N 1
ATOM 1536 C CA . PHE A 1 188 ? -2.227 0.955 -8.266 1.00 97.62 188 PHE A CA 1
ATOM 1537 C C . PHE A 1 188 ? -3.624 0.318 -8.145 1.00 97.62 188 PHE A C 1
ATOM 1539 O O . PHE A 1 188 ? -3.802 -0.654 -7.417 1.00 97.62 188 PHE A O 1
ATOM 1546 N N . THR A 1 189 ? -4.612 0.827 -8.890 1.00 97.44 189 THR A N 1
ATOM 1547 C CA . THR A 1 189 ? -5.978 0.284 -8.883 1.00 97.44 189 THR A CA 1
ATOM 1548 C C . THR A 1 189 ? -6.019 -1.149 -9.404 1.00 97.44 189 THR A C 1
ATOM 1550 O O . THR A 1 189 ? -6.590 -2.007 -8.739 1.00 97.44 189 THR A O 1
ATOM 1553 N N . GLU A 1 190 ? -5.369 -1.427 -10.538 1.00 97.44 190 GLU A N 1
ATOM 1554 C CA . GLU A 1 190 ? -5.261 -2.792 -11.077 1.00 97.44 190 GLU A CA 1
ATOM 1555 C C . GLU A 1 190 ? -4.534 -3.729 -10.107 1.00 97.44 190 GLU A C 1
ATOM 1557 O O . GLU A 1 190 ? -4.929 -4.877 -9.935 1.00 97.44 190 GLU A O 1
ATOM 1562 N N . TRP A 1 191 ? -3.489 -3.246 -9.432 1.00 97.25 191 TRP A N 1
ATOM 1563 C CA . TRP A 1 191 ? -2.784 -4.039 -8.427 1.00 97.25 191 TRP A CA 1
ATOM 1564 C C . TRP A 1 191 ? -3.693 -4.414 -7.253 1.00 97.25 191 TRP A C 1
ATOM 1566 O O . TRP A 1 191 ? -3.707 -5.566 -6.821 1.00 97.25 191 TRP A O 1
ATOM 1576 N N . LEU A 1 192 ? -4.505 -3.472 -6.776 1.00 97.19 192 LEU A N 1
ATOM 1577 C CA . LEU A 1 192 ? -5.469 -3.722 -5.708 1.00 97.19 192 LEU A CA 1
ATOM 1578 C C . LEU A 1 192 ? -6.581 -4.687 -6.151 1.00 97.19 192 LEU A C 1
ATOM 1580 O O . LEU A 1 192 ? -7.011 -5.537 -5.372 1.00 97.19 192 LEU A O 1
ATOM 1584 N N . GLU A 1 193 ? -7.031 -4.585 -7.405 1.00 96.94 193 GLU A N 1
ATOM 1585 C CA . GLU A 1 193 ? -7.989 -5.521 -8.009 1.00 96.94 193 GLU A CA 1
ATOM 1586 C C . GLU A 1 193 ? -7.417 -6.944 -8.041 1.00 96.94 193 GLU A C 1
ATOM 1588 O O . GLU A 1 193 ? -8.068 -7.878 -7.567 1.00 96.94 193 GLU A O 1
ATOM 1593 N N . LEU A 1 194 ? -6.165 -7.101 -8.482 1.00 95.88 194 LEU A N 1
ATOM 1594 C CA . LEU A 1 194 ? -5.459 -8.384 -8.457 1.00 95.88 194 LEU A CA 1
ATOM 1595 C C . LEU A 1 194 ? -5.304 -8.924 -7.032 1.00 95.88 194 LEU A C 1
ATOM 1597 O O . LEU A 1 194 ? -5.467 -10.126 -6.814 1.00 95.88 194 LEU A O 1
ATOM 1601 N N . ALA A 1 195 ? -5.024 -8.067 -6.047 1.00 95.50 195 ALA A N 1
ATOM 1602 C CA . ALA A 1 195 ? -4.962 -8.476 -4.646 1.00 95.50 195 ALA A CA 1
ATOM 1603 C C . ALA A 1 195 ? -6.315 -9.025 -4.163 1.00 95.50 195 ALA A C 1
ATOM 1605 O O . ALA A 1 195 ? -6.354 -10.062 -3.500 1.00 95.50 195 ALA A O 1
ATOM 1606 N N . ALA A 1 196 ? -7.426 -8.387 -4.542 1.00 95.06 196 ALA A N 1
ATOM 1607 C CA . ALA A 1 196 ? -8.772 -8.852 -4.215 1.00 95.06 196 ALA A CA 1
ATOM 1608 C C . ALA A 1 196 ? -9.107 -10.201 -4.877 1.00 95.06 196 ALA A C 1
ATOM 1610 O O . ALA A 1 196 ? -9.729 -11.064 -4.257 1.00 95.06 196 ALA A O 1
ATOM 1611 N N . GLU A 1 197 ? -8.693 -10.400 -6.128 1.00 94.50 197 GLU A N 1
ATOM 1612 C CA . GLU A 1 197 ? -8.955 -11.627 -6.894 1.00 94.50 197 GLU A CA 1
ATOM 1613 C C . GLU A 1 197 ? -8.123 -12.815 -6.411 1.00 94.50 197 GLU A C 1
ATOM 1615 O O . GLU A 1 197 ? -8.624 -13.934 -6.312 1.00 94.50 197 GLU A O 1
ATOM 1620 N N . THR A 1 198 ? -6.862 -12.562 -6.070 1.00 92.88 198 THR A N 1
ATOM 1621 C CA . THR A 1 198 ? -5.886 -13.596 -5.692 1.00 92.88 198 THR A CA 1
ATOM 1622 C C . THR A 1 198 ? -5.706 -13.736 -4.184 1.00 92.88 198 THR A C 1
ATOM 1624 O O . THR A 1 198 ? -4.865 -14.512 -3.732 1.00 92.88 198 THR A O 1
ATOM 1627 N N . ARG A 1 199 ? -6.465 -12.972 -3.388 1.00 92.19 199 ARG A N 1
ATOM 1628 C CA . ARG A 1 199 ? -6.296 -12.865 -1.929 1.00 92.19 199 ARG A CA 1
ATOM 1629 C C . ARG A 1 199 ? -4.859 -12.491 -1.534 1.00 92.19 199 ARG A C 1
ATOM 1631 O O . ARG A 1 199 ? -4.317 -13.019 -0.567 1.00 92.19 199 ARG A O 1
ATOM 1638 N N . GLY A 1 200 ? -4.235 -11.610 -2.312 1.00 87.50 200 GLY A N 1
ATOM 1639 C CA . GLY A 1 200 ? -2.886 -11.092 -2.074 1.00 87.50 200 GLY A CA 1
ATOM 1640 C C . GLY A 1 200 ? -1.727 -11.996 -2.515 1.00 87.50 200 GLY A C 1
ATOM 1641 O O . GLY A 1 200 ? -0.586 -11.642 -2.245 1.00 87.50 200 GLY A O 1
ATOM 1642 N N . ILE A 1 201 ? -1.968 -13.134 -3.183 1.00 85.62 201 ILE A N 1
ATOM 1643 C CA . ILE A 1 201 ? -0.898 -14.047 -3.654 1.00 85.62 201 ILE A CA 1
ATOM 1644 C C . ILE A 1 201 ? -0.329 -13.616 -5.022 1.00 85.62 201 ILE A C 1
ATOM 1646 O O . ILE A 1 201 ? 0.844 -13.854 -5.323 1.00 85.62 201 ILE A O 1
ATOM 1650 N N . PHE A 1 202 ? -1.131 -12.930 -5.842 1.00 86.00 202 PHE A N 1
ATOM 1651 C CA . PHE A 1 202 ? -0.799 -12.534 -7.215 1.00 86.00 202 PHE A CA 1
ATOM 1652 C C . PHE A 1 202 ? -0.364 -13.737 -8.075 1.00 86.00 202 PHE A C 1
ATOM 1654 O O . PHE A 1 202 ? -1.023 -14.771 -8.075 1.00 86.00 202 PHE A O 1
ATOM 1661 N N . VAL A 1 203 ? 0.735 -13.606 -8.823 1.00 77.00 203 VAL A N 1
ATOM 1662 C CA . VAL A 1 203 ? 1.299 -14.649 -9.700 1.00 77.00 203 VAL A CA 1
ATOM 1663 C C . VAL A 1 203 ? 2.344 -15.527 -8.999 1.00 77.00 203 VAL A C 1
ATOM 1665 O O . VAL A 1 203 ? 3.029 -16.312 -9.646 1.00 77.00 203 VAL A O 1
ATOM 1668 N N . TYR A 1 204 ? 2.513 -15.373 -7.685 1.00 72.06 204 TYR A N 1
ATOM 1669 C CA . TYR A 1 204 ? 3.557 -16.044 -6.908 1.00 72.06 204 TYR A CA 1
ATOM 1670 C C . TYR A 1 204 ? 3.062 -17.336 -6.242 1.00 72.06 204 TYR A C 1
ATOM 1672 O O . TYR A 1 204 ? 3.527 -17.700 -5.157 1.00 72.06 204 TYR A O 1
ATOM 1680 N N . ASP A 1 205 ? 2.114 -18.016 -6.889 1.00 57.75 205 ASP A N 1
ATOM 1681 C CA . ASP A 1 205 ? 1.612 -19.310 -6.440 1.00 57.75 205 ASP A CA 1
ATOM 1682 C C . ASP A 1 205 ? 2.734 -20.361 -6.503 1.00 57.75 205 ASP A C 1
ATOM 1684 O O . ASP A 1 205 ? 3.574 -20.332 -7.410 1.00 57.75 205 ASP A O 1
ATOM 1688 N N . ARG A 1 206 ? 2.804 -21.239 -5.501 1.00 50.06 206 ARG A N 1
ATOM 1689 C CA . ARG A 1 206 ? 3.865 -22.252 -5.384 1.00 50.06 206 ARG A CA 1
ATOM 1690 C C . ARG A 1 206 ? 3.361 -23.653 -5.643 1.00 50.06 206 ARG A C 1
ATOM 1692 O O . ARG A 1 206 ? 2.363 -24.035 -5.000 1.00 50.06 206 ARG A O 1
#